Protein AF-A0A803N0L4-F1 (afdb_monomer)

Mean predicted aligned error: 6.11 Å

Structure (mmCIF, N/CA/C/O backbone):
data_AF-A0A803N0L4-F1
#
_entry.id   AF-A0A803N0L4-F1
#
loop_
_atom_site.group_PDB
_atom_site.id
_atom_site.type_symbol
_atom_site.label_atom_id
_atom_site.label_alt_id
_atom_site.label_comp_id
_atom_site.label_asym_id
_atom_site.label_entity_id
_atom_site.label_seq_id
_atom_site.pdbx_PDB_ins_code
_atom_site.Cartn_x
_atom_site.Cartn_y
_atom_site.Cartn_z
_atom_site.occupancy
_atom_site.B_iso_or_equiv
_atom_site.auth_seq_id
_atom_site.auth_comp_id
_atom_site.auth_asym_id
_atom_site.auth_atom_id
_atom_site.pdbx_PDB_model_num
ATOM 1 N N . MET A 1 1 ? 39.554 -1.585 -47.869 1.00 49.94 1 MET A N 1
ATOM 2 C CA . MET A 1 1 ? 38.206 -1.104 -47.497 1.00 49.94 1 MET A CA 1
ATOM 3 C C . MET A 1 1 ? 37.592 -2.130 -46.553 1.00 49.94 1 MET A C 1
ATOM 5 O O . MET A 1 1 ? 37.366 -3.244 -47.013 1.00 49.94 1 MET A O 1
ATOM 9 N N . PRO A 1 2 ? 37.401 -1.849 -45.253 1.00 51.97 2 PRO A N 1
ATOM 10 C CA . PRO A 1 2 ? 36.715 -2.785 -44.374 1.00 51.97 2 PRO A CA 1
ATOM 11 C C . PRO A 1 2 ? 35.218 -2.779 -44.701 1.00 51.97 2 PRO A C 1
ATOM 13 O O . PRO A 1 2 ? 34.576 -1.732 -44.725 1.00 51.97 2 PRO A O 1
ATOM 16 N N . SER A 1 3 ? 34.697 -3.967 -44.995 1.00 54.34 3 SER A N 1
ATOM 17 C CA . SER A 1 3 ? 33.282 -4.262 -45.214 1.00 54.34 3 SER A CA 1
ATOM 18 C C . SER A 1 3 ? 32.447 -3.787 -44.021 1.00 54.34 3 SER A C 1
ATOM 20 O O . SER A 1 3 ? 32.630 -4.286 -42.909 1.00 54.34 3 SER A O 1
ATOM 22 N N . MET A 1 4 ? 31.508 -2.863 -44.250 1.00 55.78 4 MET A N 1
ATOM 23 C CA . MET A 1 4 ? 30.460 -2.558 -43.278 1.00 55.78 4 MET A CA 1
ATOM 24 C C . MET A 1 4 ? 29.552 -3.781 -43.151 1.00 55.78 4 MET A C 1
ATOM 26 O O . MET A 1 4 ? 28.716 -4.041 -44.013 1.00 55.78 4 MET A O 1
ATOM 30 N N . ILE A 1 5 ? 29.733 -4.550 -42.081 1.00 59.53 5 ILE A N 1
ATOM 31 C CA . ILE A 1 5 ? 28.765 -5.570 -41.685 1.00 59.53 5 ILE A CA 1
ATOM 32 C C . ILE A 1 5 ? 27.503 -4.811 -41.276 1.00 59.53 5 ILE A C 1
ATOM 34 O O . ILE A 1 5 ? 27.490 -4.132 -40.249 1.00 59.53 5 ILE A O 1
ATOM 38 N N . ALA A 1 6 ? 26.461 -4.886 -42.104 1.00 60.81 6 ALA A N 1
ATOM 39 C CA . ALA A 1 6 ? 25.138 -4.409 -41.739 1.00 60.81 6 ALA A CA 1
ATOM 40 C C . ALA A 1 6 ? 24.709 -5.152 -40.466 1.00 60.81 6 ALA A C 1
ATOM 42 O O . ALA A 1 6 ? 24.515 -6.367 -40.486 1.00 60.81 6 ALA A O 1
ATOM 43 N N . GLN A 1 7 ? 24.626 -4.437 -39.343 1.00 65.19 7 GLN A N 1
ATOM 44 C CA . GLN A 1 7 ? 24.109 -5.003 -38.104 1.00 65.19 7 GLN A CA 1
ATOM 45 C C . GLN A 1 7 ? 22.632 -5.329 -38.321 1.00 65.19 7 GLN A C 1
ATOM 47 O O . GLN A 1 7 ? 21.811 -4.433 -38.521 1.00 65.19 7 GLN A O 1
ATOM 52 N N . THR A 1 8 ? 22.293 -6.615 -38.315 1.00 64.88 8 THR A N 1
ATOM 53 C CA . THR A 1 8 ? 20.903 -7.067 -38.336 1.00 64.88 8 THR A CA 1
ATOM 54 C C . THR A 1 8 ? 20.190 -6.455 -37.127 1.00 64.88 8 THR A C 1
ATOM 56 O O . THR A 1 8 ? 20.701 -6.603 -36.012 1.00 64.88 8 THR A O 1
ATOM 59 N N . PRO A 1 9 ? 19.049 -5.761 -37.296 1.00 71.38 9 PRO A N 1
ATOM 60 C CA . PRO A 1 9 ? 18.366 -5.128 -36.177 1.00 71.38 9 PRO A CA 1
ATOM 61 C C . PRO A 1 9 ? 18.028 -6.183 -35.123 1.00 71.38 9 PRO A C 1
ATOM 63 O O . PRO A 1 9 ? 17.322 -7.159 -35.392 1.00 71.38 9 PRO A O 1
ATOM 66 N N . GLN A 1 10 ? 18.583 -6.005 -33.925 1.00 80.06 10 GLN A N 1
ATOM 67 C CA . GLN A 1 10 ? 18.363 -6.913 -32.813 1.00 80.06 10 GLN A CA 1
ATOM 68 C C . GLN A 1 10 ? 16.886 -6.846 -32.418 1.00 80.06 10 GLN A C 1
ATOM 70 O O . GLN A 1 10 ? 16.362 -5.778 -32.102 1.00 80.06 10 GLN A O 1
ATOM 75 N N . LYS A 1 11 ? 16.198 -7.992 -32.465 1.00 84.38 11 LYS A N 1
ATOM 76 C CA . LYS A 1 11 ? 14.794 -8.090 -32.063 1.00 84.38 11 LYS A CA 1
ATOM 77 C C . LYS A 1 11 ? 14.684 -7.708 -30.584 1.00 84.38 11 LYS A C 1
ATOM 79 O O . LYS A 1 11 ? 15.281 -8.363 -29.733 1.00 84.38 11 LYS A O 1
ATOM 84 N N . ILE A 1 12 ? 13.955 -6.633 -30.306 1.00 90.88 12 ILE A N 1
ATOM 85 C CA . ILE A 1 12 ? 13.743 -6.115 -28.952 1.00 90.88 12 ILE A CA 1
ATOM 86 C C . ILE A 1 12 ? 12.834 -7.092 -28.197 1.00 90.88 12 ILE A C 1
ATOM 88 O O . ILE A 1 12 ? 11.798 -7.501 -28.725 1.00 90.88 12 ILE A O 1
ATOM 92 N N . ASP A 1 13 ? 13.220 -7.472 -26.977 1.00 91.56 13 ASP A N 1
ATOM 93 C CA . ASP A 1 13 ? 12.317 -8.181 -26.070 1.00 91.56 13 ASP A CA 1
ATOM 94 C C . ASP A 1 13 ? 11.246 -7.203 -25.578 1.00 91.56 13 ASP A C 1
ATOM 96 O O . ASP A 1 13 ? 11.554 -6.188 -24.956 1.00 91.56 13 ASP A O 1
ATOM 100 N N . ILE A 1 14 ? 9.994 -7.497 -25.916 1.00 94.00 14 ILE A N 1
ATOM 101 C CA . ILE A 1 14 ? 8.834 -6.655 -25.610 1.00 94.00 14 ILE A CA 1
ATOM 102 C C . ILE A 1 14 ? 8.103 -7.092 -24.339 1.00 94.00 14 ILE A C 1
ATOM 104 O O . ILE A 1 14 ? 7.097 -6.487 -23.979 1.00 94.00 14 ILE A O 1
ATOM 108 N N . ASN A 1 15 ? 8.562 -8.156 -23.677 1.00 94.81 15 ASN A N 1
ATOM 109 C CA . ASN A 1 15 ? 7.936 -8.608 -22.445 1.00 94.81 15 ASN A CA 1
ATOM 110 C C . ASN A 1 15 ? 8.257 -7.649 -21.292 1.00 94.81 15 A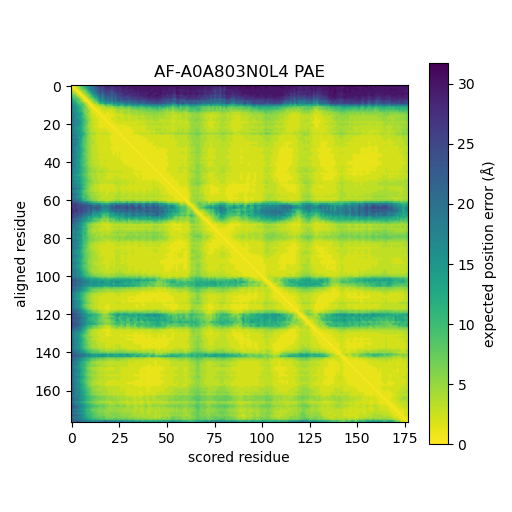SN A C 1
ATOM 112 O O . ASN A 1 15 ? 9.373 -7.121 -21.213 1.00 94.81 15 ASN A O 1
ATOM 116 N N . PRO A 1 16 ? 7.324 -7.464 -20.343 1.00 94.94 16 PRO A N 1
ATOM 117 C CA . PRO A 1 16 ? 7.629 -6.720 -19.137 1.00 94.94 16 PRO A CA 1
ATOM 118 C C . PRO A 1 16 ? 8.730 -7.438 -18.336 1.00 94.94 16 PRO A C 1
ATOM 120 O O . PRO A 1 16 ? 8.879 -8.666 -18.423 1.00 94.94 16 PRO A O 1
ATOM 123 N N . PRO A 1 17 ? 9.497 -6.705 -17.508 1.00 94.12 17 PRO A N 1
ATOM 124 C CA . PRO A 1 17 ? 10.499 -7.306 -16.644 1.00 94.12 17 PRO A CA 1
ATOM 125 C C . PRO A 1 17 ? 9.946 -8.483 -15.835 1.00 94.12 17 PRO A C 1
ATOM 127 O O . PRO A 1 17 ? 8.851 -8.447 -15.275 1.00 94.12 17 PRO A O 1
ATOM 130 N N . LYS A 1 18 ? 10.735 -9.554 -15.722 1.00 91.69 18 LYS A N 1
ATOM 131 C CA . LYS A 1 18 ? 10.313 -10.765 -15.010 1.00 91.69 18 LYS A CA 1
ATOM 132 C C . LYS A 1 18 ? 9.810 -10.434 -13.601 1.00 91.69 18 LYS A C 1
ATOM 134 O O . LYS A 1 18 ? 10.575 -9.948 -12.765 1.00 91.69 18 LYS A O 1
ATOM 139 N N . GLY A 1 19 ? 8.552 -10.789 -13.340 1.00 91.06 19 GLY A N 1
ATOM 140 C CA . GLY A 1 19 ? 7.872 -10.608 -12.058 1.00 91.06 19 GLY A CA 1
ATOM 141 C C . GLY A 1 19 ? 7.100 -9.301 -11.900 1.00 91.06 1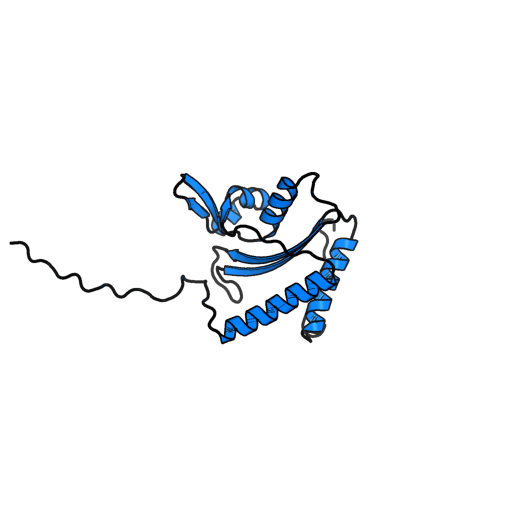9 GLY A C 1
ATOM 142 O O . GLY A 1 19 ? 6.568 -9.085 -10.809 1.00 91.06 19 GLY A O 1
ATOM 143 N N . THR A 1 20 ? 7.006 -8.484 -12.951 1.00 94.25 20 THR A N 1
ATOM 144 C CA . THR A 1 20 ? 6.079 -7.348 -13.047 1.00 94.25 20 THR A CA 1
ATOM 145 C C . THR A 1 20 ? 4.862 -7.709 -13.900 1.00 94.25 20 THR A C 1
ATOM 147 O O . THR A 1 20 ? 4.786 -8.811 -14.452 1.00 94.25 20 THR A O 1
ATOM 150 N N . ARG A 1 21 ? 3.862 -6.824 -13.941 1.00 94.50 21 ARG A N 1
ATOM 151 C CA . ARG A 1 21 ? 2.608 -7.042 -14.667 1.00 94.50 21 ARG A CA 1
ATOM 152 C C . ARG A 1 21 ? 2.236 -5.827 -15.496 1.00 94.50 21 ARG A C 1
ATOM 154 O O . ARG A 1 21 ? 2.252 -4.709 -14.983 1.00 94.50 21 ARG A O 1
ATOM 161 N N . ASP A 1 22 ? 1.803 -6.096 -16.717 1.00 96.75 22 ASP A N 1
ATOM 162 C CA . ASP A 1 22 ? 0.942 -5.184 -17.455 1.00 96.75 22 ASP A CA 1
ATOM 163 C C . ASP A 1 22 ? -0.503 -5.359 -16.985 1.00 96.75 22 ASP A C 1
ATOM 165 O O . ASP A 1 22 ? -0.891 -6.421 -16.495 1.00 96.75 22 ASP A O 1
ATOM 169 N N . PHE A 1 23 ? -1.296 -4.300 -17.117 1.00 97.00 23 PHE A N 1
ATOM 170 C CA . PHE A 1 23 ? -2.723 -4.325 -16.823 1.00 97.00 23 PHE A CA 1
ATOM 171 C C . PHE A 1 23 ? -3.473 -3.859 -18.077 1.00 97.00 23 PHE A C 1
ATOM 173 O O . PHE A 1 23 ? -3.573 -2.649 -18.305 1.00 97.00 23 PHE A O 1
ATOM 180 N N . PRO A 1 24 ? -3.975 -4.780 -18.918 1.00 97.62 24 PRO A N 1
ATOM 181 C CA . PRO A 1 24 ? -4.862 -4.422 -20.018 1.00 97.62 24 PRO A CA 1
ATOM 182 C C . PRO A 1 24 ? -6.192 -3.849 -19.488 1.00 97.62 24 PRO A C 1
ATOM 184 O O . PRO A 1 24 ? -6.466 -3.918 -18.284 1.00 97.62 24 PRO A O 1
ATOM 187 N N . PRO A 1 25 ? -7.037 -3.250 -20.348 1.00 98.44 25 PRO A N 1
ATOM 188 C CA . PRO A 1 25 ? -8.251 -2.554 -19.918 1.00 98.44 25 PRO A CA 1
ATOM 189 C C . PRO A 1 25 ? -9.170 -3.356 -18.981 1.00 98.44 25 PRO A C 1
ATOM 191 O O . PRO A 1 25 ? -9.738 -2.791 -18.050 1.00 98.44 25 PRO A O 1
ATOM 194 N N . GLU A 1 26 ? -9.329 -4.656 -19.201 1.00 96.44 26 GLU A N 1
ATOM 195 C CA . GLU A 1 26 ? -10.108 -5.572 -18.364 1.00 96.44 26 GLU A CA 1
ATOM 196 C C . GLU A 1 26 ? -9.555 -5.706 -16.944 1.00 96.44 26 GLU A C 1
ATOM 198 O O . GLU A 1 26 ? -10.301 -5.528 -15.976 1.00 96.44 26 GLU A O 1
ATOM 203 N N . ASP A 1 27 ? -8.246 -5.898 -16.812 1.00 97.69 27 ASP A N 1
ATOM 204 C CA . ASP A 1 27 ? -7.574 -6.000 -15.518 1.00 97.69 27 ASP A CA 1
ATOM 205 C C . ASP A 1 27 ? -7.541 -4.643 -14.812 1.00 97.69 27 ASP A C 1
ATOM 207 O O . ASP A 1 27 ? -7.701 -4.552 -13.592 1.00 97.69 27 ASP A O 1
ATOM 211 N N . MET A 1 28 ? -7.391 -3.564 -15.583 1.00 98.31 28 MET A N 1
ATOM 212 C CA . MET A 1 28 ? -7.468 -2.200 -15.073 1.00 98.31 28 MET A CA 1
ATOM 213 C C . MET A 1 28 ? -8.846 -1.864 -14.518 1.00 98.31 28 MET A C 1
ATOM 215 O O . MET A 1 28 ? -8.920 -1.231 -13.467 1.00 98.31 28 MET A O 1
ATOM 219 N N . ARG A 1 29 ? -9.934 -2.294 -15.169 1.00 98.56 29 ARG A N 1
ATOM 220 C CA . ARG A 1 29 ? -11.297 -2.096 -14.649 1.00 98.56 29 ARG A CA 1
ATOM 221 C C . ARG A 1 29 ? -11.474 -2.785 -13.300 1.00 98.56 29 ARG A C 1
ATOM 223 O O . ARG A 1 29 ? -11.956 -2.151 -12.363 1.00 98.56 29 ARG A O 1
ATOM 230 N N . LEU A 1 30 ? -11.027 -4.036 -13.182 1.00 97.81 30 LEU A N 1
ATOM 231 C CA . LEU A 1 30 ? -11.090 -4.778 -11.923 1.00 97.81 30 LEU A CA 1
ATOM 232 C C . LEU A 1 30 ? -10.239 -4.117 -10.828 1.00 97.81 30 LEU A C 1
ATOM 234 O O . LEU A 1 30 ? -10.702 -3.948 -9.701 1.00 97.81 30 LEU A O 1
ATOM 238 N N . ARG A 1 31 ? -9.013 -3.689 -11.157 1.00 98.12 31 ARG A N 1
ATOM 239 C CA . ARG A 1 31 ? -8.130 -2.987 -10.215 1.00 98.12 31 ARG A CA 1
ATOM 240 C C . ARG A 1 31 ? -8.741 -1.675 -9.735 1.00 98.12 31 ARG A C 1
ATOM 242 O O . ARG A 1 31 ? -8.727 -1.403 -8.539 1.00 98.12 31 ARG A O 1
ATOM 249 N N . SER A 1 32 ? -9.275 -0.873 -10.652 1.00 98.50 32 SER A N 1
ATOM 250 C CA . SER A 1 32 ? -9.914 0.401 -10.323 1.00 98.50 32 SER A CA 1
ATOM 251 C C . SER A 1 32 ? -11.145 0.199 -9.443 1.00 98.50 32 SER A C 1
ATOM 253 O O . SER A 1 32 ? -11.283 0.900 -8.446 1.00 98.50 32 SER A O 1
ATOM 255 N N . TRP A 1 33 ? -11.987 -0.794 -9.747 1.00 98.38 33 TRP A N 1
ATOM 256 C CA . TRP A 1 33 ? -13.118 -1.172 -8.895 1.00 98.38 33 TRP A CA 1
ATOM 257 C C . TRP A 1 33 ? -12.668 -1.576 -7.482 1.00 98.38 33 TRP A C 1
ATOM 259 O O . TRP A 1 33 ? -13.232 -1.110 -6.492 1.00 98.38 33 TRP A O 1
ATOM 269 N N . LEU A 1 34 ? -11.616 -2.391 -7.370 1.00 98.50 34 LEU A N 1
ATOM 270 C CA . LEU A 1 34 ? -11.082 -2.820 -6.078 1.00 98.50 34 LEU A CA 1
ATOM 271 C C . LEU A 1 34 ? -10.533 -1.631 -5.275 1.00 98.50 34 LEU A C 1
ATOM 273 O O . LEU A 1 34 ? -10.852 -1.473 -4.099 1.00 98.50 34 LEU A O 1
ATOM 277 N N . PHE A 1 35 ? -9.743 -0.765 -5.914 1.00 98.75 35 PHE A N 1
ATOM 278 C CA . PHE A 1 35 ? -9.166 0.412 -5.260 1.00 98.75 35 PHE A CA 1
ATOM 279 C C . PHE A 1 35 ? -10.230 1.426 -4.854 1.00 98.75 35 PHE A C 1
ATOM 281 O O . PHE A 1 35 ? -10.082 2.081 -3.828 1.00 98.75 35 PHE A O 1
ATOM 288 N N . GLN A 1 36 ? -11.310 1.541 -5.623 1.00 98.75 36 GLN A N 1
ATOM 289 C CA . GLN A 1 36 ? -12.439 2.378 -5.249 1.00 98.75 36 GLN A CA 1
ATOM 290 C C . GLN A 1 36 ? -13.104 1.872 -3.962 1.00 98.75 36 GLN A C 1
ATOM 292 O O . GLN A 1 36 ? -13.357 2.666 -3.062 1.00 98.75 36 GLN A O 1
ATOM 297 N N . ASN A 1 37 ? -13.286 0.556 -3.813 1.00 98.69 37 ASN A N 1
ATOM 298 C CA . ASN A 1 37 ? -13.806 -0.018 -2.569 1.00 98.69 37 ASN A CA 1
ATOM 299 C C . ASN A 1 37 ? -12.855 0.198 -1.379 1.00 98.69 37 ASN A C 1
ATOM 301 O O . ASN A 1 37 ? -13.327 0.483 -0.281 1.00 98.69 37 ASN A O 1
ATOM 305 N N . PHE A 1 38 ? -11.533 0.114 -1.584 1.00 98.81 38 PHE A N 1
ATOM 306 C CA . PHE A 1 38 ? -10.559 0.477 -0.545 1.00 98.81 38 PHE A CA 1
ATOM 307 C C . PHE A 1 38 ? -10.738 1.930 -0.089 1.00 98.81 38 PHE A C 1
ATOM 309 O O . PHE A 1 38 ? -10.869 2.173 1.108 1.00 98.81 38 PHE A O 1
ATOM 316 N N . ARG A 1 39 ? -10.815 2.885 -1.028 1.00 98.81 39 ARG A N 1
ATOM 317 C CA . ARG A 1 39 ? -11.024 4.310 -0.709 1.00 98.81 39 ARG A CA 1
ATOM 318 C C . ARG A 1 39 ? -12.332 4.554 0.024 1.00 98.81 39 ARG A C 1
ATOM 320 O O . ARG A 1 39 ? -12.342 5.231 1.044 1.00 98.81 39 ARG A O 1
ATOM 327 N N . GLU A 1 40 ? -13.429 3.993 -0.474 1.00 98.75 40 GLU A N 1
ATOM 328 C CA . GLU A 1 40 ? -14.756 4.173 0.120 1.00 98.75 40 GLU A CA 1
ATOM 329 C C . GLU A 1 40 ? -14.805 3.678 1.564 1.00 98.75 40 GLU A C 1
ATOM 331 O O . GLU A 1 40 ? -15.336 4.369 2.432 1.00 98.75 40 GLU A O 1
ATOM 336 N N . VAL A 1 41 ? -14.210 2.516 1.844 1.00 98.81 41 VAL A N 1
ATOM 337 C CA . VAL A 1 41 ? -14.117 1.998 3.212 1.00 98.81 41 VAL A CA 1
ATOM 338 C C . VAL A 1 41 ? -13.191 2.864 4.060 1.00 98.81 41 VAL A C 1
ATOM 340 O O . VAL A 1 41 ? -13.564 3.223 5.171 1.00 98.81 41 VAL A O 1
ATOM 343 N N . SER A 1 42 ? -12.022 3.263 3.558 1.00 98.81 42 SER A N 1
ATOM 344 C CA . SER A 1 42 ? -11.131 4.155 4.306 1.00 98.81 42 SER A CA 1
ATOM 345 C C . SER A 1 42 ? -11.817 5.475 4.682 1.00 98.81 42 SER A C 1
ATOM 347 O O . SER A 1 42 ? -11.756 5.887 5.841 1.00 98.81 42 SER A O 1
ATOM 349 N N . HIS A 1 43 ? -12.549 6.097 3.756 1.00 98.75 43 HIS A N 1
ATOM 350 C CA . HIS 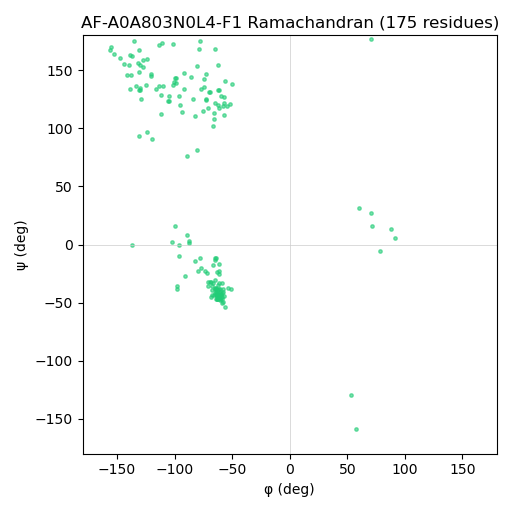A 1 43 ? -13.299 7.325 4.022 1.00 98.75 43 HIS A CA 1
ATOM 351 C C . HIS A 1 43 ? -14.475 7.120 4.979 1.00 98.75 43 HIS A C 1
ATOM 353 O O . HIS A 1 43 ? -14.717 7.983 5.820 1.00 98.75 43 HIS A O 1
ATOM 359 N N . LEU A 1 44 ? -15.171 5.979 4.916 1.00 98.62 44 LEU A N 1
ATOM 360 C CA . LEU A 1 44 ? -16.233 5.642 5.871 1.00 98.62 44 LEU A CA 1
ATOM 361 C C . LEU A 1 44 ? -15.715 5.609 7.318 1.00 98.62 44 LEU A C 1
ATOM 363 O O . LEU A 1 44 ? -16.431 5.986 8.240 1.00 98.62 44 LEU A O 1
ATOM 367 N N . PHE A 1 45 ? -14.460 5.202 7.506 1.00 98.44 45 PHE A N 1
ATOM 368 C CA . PHE A 1 45 ? -13.782 5.201 8.801 1.00 98.44 45 PHE A CA 1
ATOM 369 C C . PHE A 1 45 ? -13.061 6.525 9.102 1.00 98.44 45 PHE A C 1
ATOM 371 O O . PHE A 1 45 ? -12.349 6.626 10.095 1.00 98.44 45 PHE A O 1
ATOM 378 N N . GLY A 1 46 ? -13.234 7.568 8.287 1.00 98.12 46 GLY A N 1
ATOM 379 C CA . GLY A 1 46 ? -12.633 8.884 8.516 1.00 98.12 46 GLY A CA 1
ATOM 380 C C . GLY A 1 46 ? -11.119 8.925 8.305 1.00 98.12 46 GLY A C 1
ATOM 381 O O . GLY A 1 46 ? -10.443 9.726 8.946 1.00 98.12 46 GLY A O 1
ATOM 382 N N . PHE A 1 47 ? -10.577 8.048 7.456 1.00 98.56 47 PHE A N 1
ATOM 383 C CA . PHE A 1 47 ? -9.178 8.116 7.044 1.00 98.56 47 PHE A CA 1
ATOM 384 C C . PHE A 1 47 ? -8.998 9.066 5.854 1.00 98.56 47 PHE A C 1
ATOM 386 O O . PHE A 1 47 ? -9.824 9.115 4.935 1.00 98.56 47 PHE A O 1
ATOM 393 N N . GLU A 1 48 ? -7.868 9.769 5.846 1.00 98.19 48 GLU A N 1
ATOM 394 C CA . GLU A 1 48 ? -7.445 10.656 4.759 1.00 98.19 48 GLU A CA 1
ATOM 395 C C . GLU A 1 48 ? -6.396 9.976 3.866 1.00 98.19 48 GLU A C 1
ATOM 397 O O . GLU A 1 48 ? -5.511 9.269 4.358 1.00 98.19 48 GLU 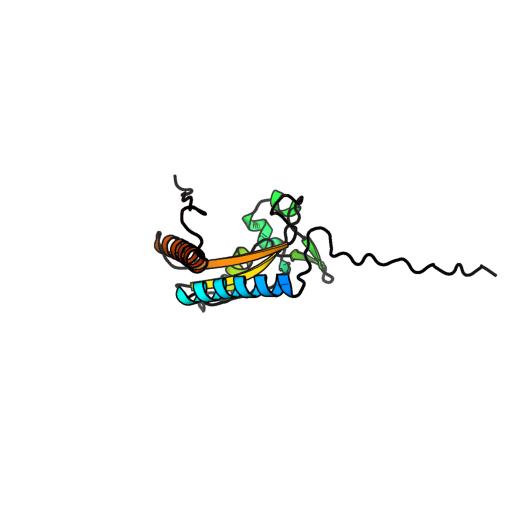A O 1
ATOM 402 N N . GLU A 1 49 ? -6.501 10.166 2.547 1.00 98.44 49 GLU A N 1
ATOM 403 C CA . GLU A 1 49 ? -5.588 9.543 1.579 1.00 98.44 49 GLU A CA 1
ATOM 404 C C . GLU A 1 49 ? -4.249 10.288 1.554 1.00 98.44 49 GLU A C 1
ATOM 406 O O . GLU A 1 49 ? -4.199 11.517 1.468 1.00 98.44 49 GLU A O 1
ATOM 411 N N . VAL A 1 50 ? -3.151 9.537 1.595 1.00 97.75 50 VAL A N 1
ATOM 412 C CA . VAL A 1 50 ? -1.783 10.041 1.448 1.00 97.75 50 VAL A CA 1
ATOM 413 C C . VAL A 1 50 ? -1.009 9.187 0.447 1.00 97.75 50 VAL A C 1
ATOM 415 O O . VAL A 1 50 ? -1.317 8.015 0.234 1.00 97.75 50 VAL A O 1
ATOM 418 N N . ASP A 1 51 ? 0.034 9.759 -0.150 1.00 97.75 51 ASP A N 1
ATOM 419 C CA . ASP A 1 51 ? 0.983 9.022 -0.985 1.00 97.75 51 ASP A CA 1
ATOM 420 C C . ASP A 1 51 ? 2.418 9.479 -0.706 1.00 97.75 51 ASP A C 1
ATOM 422 O O . ASP A 1 51 ? 2.680 10.526 -0.105 1.00 97.75 51 ASP A O 1
ATOM 426 N N . PHE A 1 52 ? 3.363 8.655 -1.138 1.00 96.81 52 PHE A N 1
ATOM 427 C CA . PHE A 1 52 ? 4.789 8.844 -0.942 1.00 96.81 52 PHE A CA 1
ATOM 428 C C . PHE A 1 52 ? 5.535 8.506 -2.237 1.00 96.81 52 PHE A C 1
ATOM 430 O O . PHE A 1 52 ? 5.014 7.775 -3.082 1.00 96.81 52 PHE A O 1
ATOM 437 N N . PRO A 1 53 ? 6.792 8.942 -2.397 1.00 97.88 53 PRO A N 1
ATOM 438 C CA . PRO A 1 53 ? 7.638 8.448 -3.475 1.00 97.88 53 PRO A CA 1
ATOM 439 C C . PRO A 1 53 ? 7.764 6.916 -3.447 1.00 97.88 53 PRO A C 1
ATOM 441 O O . PRO A 1 53 ? 7.879 6.304 -2.384 1.00 97.88 53 PRO A O 1
ATOM 444 N N . VAL A 1 54 ? 7.758 6.280 -4.623 1.00 98.06 54 VAL A N 1
ATOM 445 C CA . VAL A 1 54 ? 8.114 4.853 -4.750 1.00 98.06 54 VAL A CA 1
ATOM 446 C C . VAL A 1 54 ? 9.616 4.652 -4.531 1.00 98.06 54 VAL A C 1
ATOM 448 O O 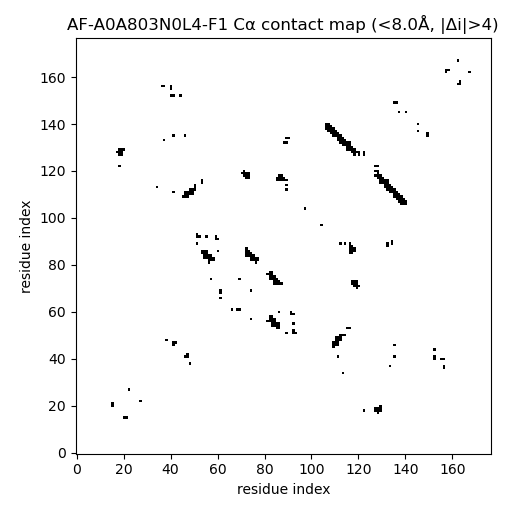. VAL A 1 54 ? 10.020 3.616 -4.013 1.00 98.06 54 VAL A O 1
ATOM 451 N N . LEU A 1 55 ? 10.432 5.640 -4.909 1.00 97.94 55 LEU A N 1
ATOM 452 C CA . LEU A 1 55 ? 11.877 5.644 -4.713 1.00 97.94 55 LEU A CA 1
ATOM 453 C C . LEU A 1 55 ? 12.229 6.407 -3.432 1.00 97.94 55 LEU A C 1
ATOM 455 O O . LEU A 1 55 ? 11.943 7.597 -3.321 1.00 97.94 55 LEU A O 1
ATOM 459 N N . GLU A 1 56 ? 12.870 5.730 -2.488 1.00 97.12 56 GLU A N 1
ATOM 460 C CA . GLU A 1 56 ? 13.239 6.268 -1.176 1.00 97.12 56 GLU A CA 1
ATOM 461 C C . GLU A 1 56 ? 14.714 5.966 -0.874 1.00 97.12 56 GLU A C 1
ATOM 463 O O . GLU A 1 56 ? 15.361 5.168 -1.556 1.00 97.12 56 GLU A O 1
ATOM 468 N N . SER A 1 57 ? 15.274 6.603 0.157 1.00 95.44 57 SER A N 1
ATOM 469 C CA . SER A 1 57 ? 16.629 6.271 0.616 1.00 95.44 57 SER A CA 1
ATOM 470 C C . SER A 1 57 ? 16.689 4.822 1.112 1.00 95.44 57 SER A C 1
ATOM 472 O O . SER A 1 57 ? 15.860 4.418 1.926 1.00 95.44 57 SER A O 1
ATOM 474 N N . GLU A 1 58 ? 17.704 4.058 0.687 1.00 93.75 58 GLU A N 1
ATOM 475 C CA . GLU A 1 58 ? 17.921 2.667 1.134 1.00 93.75 58 GLU A CA 1
ATOM 476 C C . GLU A 1 58 ? 17.963 2.570 2.676 1.00 93.75 58 GLU A C 1
ATOM 478 O O . GLU A 1 58 ? 17.400 1.653 3.279 1.00 93.75 58 GLU A O 1
ATOM 483 N N . ALA A 1 59 ? 18.556 3.574 3.330 1.00 92.62 59 ALA A N 1
ATOM 484 C CA . ALA A 1 59 ? 18.695 3.639 4.783 1.00 92.62 59 ALA A CA 1
ATOM 485 C C . ALA A 1 59 ? 17.350 3.675 5.536 1.00 92.62 59 ALA A C 1
ATOM 487 O O . ALA A 1 59 ? 17.298 3.291 6.707 1.00 92.62 59 ALA A O 1
ATOM 488 N N . LEU A 1 60 ? 16.262 4.102 4.880 1.00 92.56 60 LEU A N 1
ATOM 489 C CA . LEU A 1 60 ? 14.925 4.134 5.476 1.00 92.56 60 LEU A CA 1
ATOM 490 C C . LEU A 1 60 ? 14.406 2.724 5.803 1.00 92.56 60 LEU A C 1
ATOM 492 O O . LEU A 1 60 ? 13.661 2.557 6.768 1.00 92.56 60 LEU A O 1
ATOM 496 N N . PHE A 1 61 ? 14.824 1.717 5.030 1.00 88.81 61 PHE A N 1
ATOM 497 C CA . PHE A 1 61 ? 14.327 0.346 5.148 1.00 88.81 61 PHE A CA 1
ATOM 498 C C . PHE A 1 61 ? 15.254 -0.546 5.972 1.00 88.81 61 PHE A C 1
ATOM 500 O O . PHE A 1 61 ? 14.772 -1.308 6.801 1.00 88.81 61 PHE A O 1
ATOM 507 N N . ILE A 1 62 ? 16.577 -0.403 5.839 1.00 84.00 62 ILE A N 1
ATOM 508 C CA . ILE A 1 62 ? 17.547 -1.272 6.538 1.00 84.00 62 ILE A CA 1
ATOM 509 C C . ILE A 1 62 ? 17.434 -1.153 8.066 1.00 84.00 62 ILE A C 1
ATOM 511 O O . ILE A 1 62 ? 17.560 -2.142 8.787 1.00 84.00 62 ILE A O 1
ATOM 515 N N . ARG A 1 63 ? 17.128 0.042 8.588 1.00 70.81 63 ARG A N 1
ATOM 516 C CA . ARG A 1 63 ? 17.098 0.294 10.038 1.00 70.81 63 ARG A CA 1
ATOM 517 C C . ARG A 1 63 ? 16.066 -0.554 10.798 1.00 70.81 63 ARG A C 1
ATOM 519 O O . ARG A 1 63 ? 16.243 -0.774 11.992 1.00 70.81 63 ARG A O 1
ATOM 526 N N . LYS A 1 64 ? 14.991 -1.005 10.142 1.00 59.59 64 LYS A N 1
ATOM 527 C CA . LYS A 1 64 ? 13.892 -1.758 10.777 1.00 59.59 64 LYS A CA 1
ATOM 528 C C . LYS A 1 64 ? 14.013 -3.281 10.654 1.00 59.59 64 LYS A C 1
ATOM 530 O O . LYS A 1 64 ? 13.233 -3.990 11.281 1.00 59.59 64 LYS A O 1
ATOM 535 N N . ALA A 1 65 ? 14.938 -3.773 9.839 1.00 58.94 65 ALA A N 1
ATOM 536 C CA . ALA A 1 65 ? 14.716 -5.023 9.123 1.00 58.94 65 ALA A CA 1
ATOM 537 C C . ALA A 1 65 ? 15.923 -5.984 9.089 1.00 58.94 65 ALA A C 1
ATOM 539 O O . ALA A 1 65 ? 15.813 -7.086 8.560 1.00 58.94 65 ALA A O 1
ATOM 540 N N . GLY A 1 66 ? 17.049 -5.601 9.700 1.00 62.06 66 GLY A N 1
ATOM 541 C CA . GLY A 1 66 ? 18.268 -6.415 9.711 1.00 62.06 66 GLY A CA 1
ATOM 542 C C . GLY A 1 66 ? 18.965 -6.480 8.346 1.00 62.06 66 GLY A C 1
ATOM 543 O O . GLY A 1 66 ? 18.495 -5.912 7.359 1.00 62.06 66 GLY A O 1
ATOM 544 N N . GLU A 1 67 ? 20.119 -7.152 8.288 1.00 60.97 67 GLU A N 1
ATOM 545 C CA . GLU A 1 67 ? 20.910 -7.258 7.050 1.00 60.97 67 GLU A CA 1
ATOM 546 C C . GLU A 1 67 ? 20.235 -8.136 5.981 1.00 60.97 67 GLU A C 1
ATOM 548 O O . GLU A 1 67 ? 20.321 -7.812 4.798 1.00 60.97 67 GLU A O 1
ATOM 553 N N . GLU A 1 68 ? 19.483 -9.170 6.379 1.00 64.88 68 GLU A N 1
ATOM 554 C CA . GLU A 1 68 ? 18.829 -10.135 5.472 1.00 64.88 68 GLU A CA 1
ATOM 555 C C . GLU A 1 68 ? 17.770 -9.512 4.547 1.00 64.88 68 GLU A C 1
ATOM 557 O O . GLU A 1 68 ? 17.488 -10.037 3.469 1.00 64.88 68 GLU A O 1
ATOM 562 N N . ILE A 1 69 ? 17.185 -8.372 4.928 1.00 70.06 69 ILE A N 1
ATOM 563 C CA . ILE A 1 69 ? 16.210 -7.687 4.073 1.00 70.06 69 ILE A CA 1
ATOM 564 C C . ILE A 1 69 ? 16.867 -7.039 2.859 1.00 70.06 69 ILE A C 1
ATOM 566 O O . ILE A 1 69 ? 16.197 -6.895 1.839 1.00 70.06 69 ILE A O 1
ATOM 570 N N . ARG A 1 70 ? 18.165 -6.707 2.908 1.00 70.31 70 ARG A N 1
ATOM 571 C CA . ARG A 1 70 ? 18.857 -6.070 1.773 1.00 70.31 70 ARG A CA 1
ATOM 572 C C . ARG A 1 70 ? 18.778 -6.915 0.508 1.00 70.31 70 ARG A C 1
ATOM 574 O O . ARG A 1 70 ? 18.540 -6.362 -0.562 1.00 70.31 70 ARG A O 1
ATOM 581 N N . ASP A 1 71 ? 18.876 -8.233 0.648 1.00 78.62 71 ASP A N 1
ATOM 582 C CA . ASP A 1 71 ? 18.793 -9.177 -0.471 1.00 78.62 71 ASP A CA 1
ATOM 583 C C . ASP A 1 71 ? 17.402 -9.211 -1.117 1.00 78.62 71 ASP A C 1
ATOM 585 O O . ASP A 1 71 ? 17.243 -9.664 -2.250 1.00 78.62 71 ASP A O 1
ATOM 589 N N . GLN A 1 72 ? 16.392 -8.704 -0.408 1.00 83.75 72 GLN A N 1
ATOM 590 C CA . GLN A 1 72 ? 15.004 -8.633 -0.849 1.00 83.75 72 GLN A CA 1
ATOM 591 C C . GLN A 1 72 ? 14.597 -7.229 -1.316 1.00 83.75 72 GLN A C 1
ATOM 593 O O . GLN A 1 72 ? 13.444 -7.026 -1.703 1.00 83.75 72 GLN A O 1
ATOM 598 N N . LEU A 1 73 ? 15.508 -6.252 -1.322 1.00 89.38 73 LEU A N 1
ATOM 599 C CA . LEU A 1 73 ? 15.237 -4.892 -1.785 1.00 89.38 73 LEU A CA 1
ATOM 600 C C . LEU A 1 73 ? 15.716 -4.678 -3.222 1.00 89.38 73 LEU A C 1
ATOM 602 O O . LEU A 1 73 ? 16.783 -5.127 -3.633 1.00 89.38 73 LEU A O 1
ATOM 606 N N . TYR A 1 74 ? 14.950 -3.901 -3.985 1.00 94.19 74 TYR A N 1
ATOM 607 C CA . TYR A 1 74 ? 15.430 -3.325 -5.241 1.00 94.19 74 TYR A CA 1
ATOM 608 C C . TYR A 1 74 ? 16.281 -2.085 -4.945 1.00 94.19 74 TYR A C 1
ATOM 610 O O . TYR A 1 74 ? 15.781 -0.962 -5.021 1.00 94.19 74 TYR A O 1
ATOM 618 N N . CYS A 1 75 ? 17.552 -2.296 -4.596 1.00 93.44 75 CYS A N 1
ATOM 619 C CA . CYS A 1 75 ? 18.511 -1.229 -4.302 1.00 93.44 75 CYS A CA 1
ATOM 620 C C . CYS A 1 75 ? 19.430 -0.926 -5.486 1.00 93.44 75 CYS A C 1
ATOM 622 O O . CYS A 1 75 ? 19.890 -1.831 -6.182 1.00 93.44 75 CYS A O 1
ATOM 624 N N . PHE A 1 76 ? 19.763 0.346 -5.670 1.00 95.06 76 PHE A N 1
ATOM 625 C CA . PHE A 1 76 ? 20.745 0.786 -6.655 1.00 95.06 76 PHE A CA 1
ATOM 626 C C . PHE A 1 76 ? 21.350 2.133 -6.256 1.00 95.06 76 PHE A C 1
ATOM 628 O O . PHE A 1 76 ? 20.917 2.785 -5.303 1.00 95.06 76 PHE A O 1
ATOM 635 N N . GLU A 1 77 ? 22.394 2.523 -6.977 1.00 97.31 77 GLU A N 1
ATOM 636 C CA . GLU A 1 77 ? 22.988 3.849 -6.876 1.00 97.31 77 GLU A CA 1
ATOM 637 C C . GLU A 1 77 ? 22.404 4.742 -7.973 1.00 97.31 77 GLU A C 1
ATOM 639 O O . GLU A 1 77 ? 22.354 4.349 -9.142 1.00 97.31 77 GLU A O 1
ATOM 644 N N . ASP A 1 78 ? 21.888 5.911 -7.595 1.00 96.31 78 ASP A N 1
ATOM 645 C CA . ASP A 1 78 ? 21.394 6.885 -8.567 1.00 96.31 78 ASP A CA 1
ATOM 646 C C . ASP A 1 78 ? 22.546 7.663 -9.230 1.00 96.31 78 ASP A C 1
ATOM 648 O O . ASP A 1 78 ? 23.711 7.538 -8.862 1.00 96.31 78 ASP A O 1
ATOM 652 N N . ARG A 1 79 ? 22.237 8.519 -10.212 1.00 96.56 79 ARG A N 1
ATOM 653 C CA . ARG A 1 79 ? 23.260 9.320 -10.918 1.00 96.56 79 ARG A CA 1
ATOM 654 C C . ARG A 1 79 ? 24.000 10.333 -10.030 1.00 96.56 79 ARG A C 1
ATOM 656 O O . ARG A 1 79 ? 24.959 10.940 -10.492 1.00 96.56 79 ARG A O 1
ATOM 663 N N . GLY A 1 80 ? 23.524 10.567 -8.809 1.00 96.56 80 GLY A N 1
ATOM 664 C CA . GLY A 1 80 ? 24.152 11.428 -7.810 1.00 96.56 80 GLY A CA 1
ATOM 665 C C . GLY A 1 80 ? 24.948 10.647 -6.766 1.00 96.56 80 GLY A C 1
ATOM 666 O O . GLY A 1 80 ? 25.243 11.205 -5.712 1.00 96.56 80 GLY A O 1
ATOM 667 N N . ASN A 1 81 ? 25.256 9.375 -7.029 1.00 96.44 81 ASN A N 1
ATOM 668 C CA . ASN A 1 81 ? 25.968 8.468 -6.134 1.00 96.44 81 ASN A CA 1
ATOM 669 C C . ASN A 1 81 ? 25.257 8.241 -4.786 1.00 96.44 81 ASN A C 1
ATOM 671 O O . ASN A 1 81 ? 25.891 8.048 -3.746 1.00 96.44 81 ASN A O 1
ATOM 675 N N . ARG A 1 82 ? 23.917 8.296 -4.769 1.00 96.69 82 ARG A N 1
ATOM 676 C CA . ARG A 1 82 ? 23.111 8.043 -3.565 1.00 96.69 82 ARG A CA 1
ATOM 677 C C . ARG A 1 82 ? 22.522 6.645 -3.604 1.00 96.69 82 ARG A C 1
ATOM 679 O O . ARG A 1 82 ? 21.962 6.216 -4.612 1.00 96.69 82 ARG A O 1
ATOM 686 N N . ARG A 1 83 ? 22.575 5.965 -2.459 1.00 95.50 83 ARG A N 1
ATOM 687 C CA . ARG A 1 83 ? 21.930 4.667 -2.250 1.00 95.50 83 ARG A CA 1
ATOM 688 C C . ARG A 1 83 ? 20.422 4.829 -2.076 1.00 95.50 83 ARG A C 1
ATOM 690 O O . ARG A 1 83 ? 19.949 5.407 -1.092 1.00 95.50 83 ARG A O 1
ATOM 697 N N . VAL A 1 84 ? 19.669 4.293 -3.028 1.00 96.75 84 VAL A N 1
ATOM 698 C CA . VAL A 1 84 ? 18.206 4.359 -3.073 1.00 96.75 84 VAL A CA 1
ATOM 699 C C . VAL A 1 84 ? 17.608 2.968 -3.237 1.00 96.75 84 VAL A C 1
ATOM 701 O O . VAL A 1 84 ? 18.278 2.039 -3.691 1.00 96.75 84 VAL A O 1
ATOM 704 N N . ALA A 1 85 ? 16.342 2.829 -2.859 1.00 95.75 85 ALA A N 1
ATOM 705 C CA . ALA A 1 85 ? 15.579 1.604 -3.018 1.00 95.75 85 ALA A CA 1
ATOM 706 C C . ALA A 1 85 ? 14.155 1.898 -3.498 1.00 95.75 85 ALA A C 1
ATOM 708 O O . ALA A 1 85 ? 13.547 2.896 -3.099 1.00 95.75 85 ALA A O 1
ATOM 709 N N . LEU A 1 86 ? 13.601 1.007 -4.325 1.00 97.06 86 LEU A N 1
ATOM 710 C CA . LEU A 1 86 ? 12.151 0.960 -4.517 1.00 97.06 86 LEU A CA 1
ATOM 711 C C . LEU A 1 86 ? 11.512 0.444 -3.223 1.00 97.06 86 LEU A C 1
ATOM 713 O O . LEU A 1 86 ? 11.956 -0.568 -2.678 1.00 97.06 86 LEU A O 1
ATOM 717 N N . ARG A 1 87 ? 10.482 1.133 -2.728 1.00 95.19 87 ARG A N 1
ATOM 718 C CA . ARG A 1 87 ? 9.867 0.826 -1.432 1.00 95.19 87 ARG A CA 1
ATOM 719 C C . ARG A 1 87 ? 9.306 -0.610 -1.382 1.00 95.19 87 ARG A C 1
ATOM 721 O O . ARG A 1 87 ? 8.494 -0.965 -2.242 1.00 95.19 87 ARG A O 1
ATOM 728 N N . PRO A 1 88 ? 9.662 -1.426 -0.375 1.00 94.12 88 PRO A N 1
ATOM 729 C CA . PRO A 1 88 ? 9.069 -2.750 -0.159 1.00 94.12 88 PRO A CA 1
ATOM 730 C C . PRO A 1 88 ? 7.703 -2.711 0.532 1.00 94.12 88 PRO A C 1
ATOM 732 O O . PRO A 1 88 ? 6.908 -3.637 0.384 1.00 94.12 88 PRO A O 1
ATOM 735 N N . GLU A 1 89 ? 7.426 -1.631 1.259 1.00 94.25 89 GLU A N 1
ATOM 736 C CA . GLU A 1 89 ? 6.215 -1.383 2.043 1.00 94.25 89 GLU A CA 1
ATOM 737 C C . GLU A 1 89 ? 6.013 0.133 2.219 1.00 94.25 89 GLU A C 1
ATOM 739 O O . GLU A 1 89 ? 6.915 0.927 1.939 1.00 94.25 89 GLU A O 1
ATOM 744 N N . LEU A 1 90 ? 4.827 0.541 2.678 1.00 96.88 90 LEU A N 1
ATOM 745 C CA . LEU A 1 90 ? 4.443 1.953 2.823 1.00 96.88 90 LEU A CA 1
ATOM 746 C C . LEU A 1 90 ? 4.774 2.542 4.208 1.00 96.88 90 LEU A C 1
ATOM 748 O O . LEU A 1 90 ? 5.028 3.742 4.328 1.00 96.88 90 LEU A O 1
ATOM 752 N N . THR A 1 91 ? 4.823 1.716 5.257 1.00 95.19 91 THR A N 1
ATOM 753 C CA . THR A 1 91 ? 4.924 2.171 6.655 1.00 95.19 91 THR A CA 1
ATOM 754 C C . THR A 1 91 ? 6.198 2.978 6.977 1.00 95.19 91 THR A C 1
ATOM 756 O O . THR A 1 91 ? 6.114 3.951 7.734 1.00 95.19 91 THR A O 1
ATOM 759 N N . PRO A 1 92 ? 7.397 2.668 6.440 1.00 95.38 92 PRO A N 1
ATOM 760 C CA . PRO A 1 92 ? 8.579 3.510 6.644 1.00 95.38 92 PRO A CA 1
ATOM 761 C C . PRO A 1 92 ? 8.439 4.911 6.025 1.00 95.38 92 PRO A C 1
ATOM 763 O O . PRO A 1 92 ? 8.834 5.892 6.659 1.00 95.38 92 PRO A O 1
ATOM 766 N N . SER A 1 93 ? 7.824 5.026 4.843 1.00 96.88 93 SER A N 1
ATOM 767 C CA . SER A 1 93 ? 7.537 6.318 4.201 1.00 96.88 93 SER A CA 1
ATOM 768 C C . SER A 1 93 ? 6.493 7.127 4.972 1.00 96.88 93 SER A C 1
ATOM 770 O O . SER A 1 93 ? 6.677 8.331 5.159 1.00 96.88 93 SER A O 1
ATOM 772 N N . LEU A 1 94 ? 5.457 6.466 5.503 1.00 96.62 94 LEU A N 1
ATOM 773 C CA . LEU A 1 94 ? 4.499 7.079 6.424 1.00 96.62 94 LEU A CA 1
ATOM 774 C C . LEU A 1 94 ? 5.211 7.681 7.639 1.00 96.62 94 LEU A C 1
ATOM 776 O O . LEU A 1 94 ? 5.064 8.869 7.921 1.00 96.62 94 LEU A O 1
ATOM 780 N N . ALA A 1 95 ? 6.027 6.882 8.332 1.00 94.94 95 ALA A N 1
ATOM 781 C CA . ALA A 1 95 ? 6.759 7.340 9.508 1.00 94.94 95 ALA A CA 1
ATOM 782 C C . ALA A 1 95 ? 7.675 8.531 9.180 1.00 94.94 95 ALA A C 1
ATOM 784 O O . ALA A 1 95 ? 7.716 9.502 9.937 1.00 94.94 95 ALA A O 1
ATOM 785 N N . ARG A 1 96 ? 8.364 8.499 8.029 1.00 96.25 96 ARG A N 1
ATOM 786 C CA . ARG A 1 96 ? 9.184 9.618 7.542 1.00 96.25 96 ARG A CA 1
ATOM 787 C C . ARG A 1 96 ? 8.351 10.889 7.370 1.00 96.25 96 ARG A C 1
ATOM 789 O O . ARG A 1 96 ? 8.781 11.946 7.827 1.00 96.25 96 ARG A O 1
ATOM 796 N N . LEU A 1 97 ? 7.181 10.801 6.734 1.00 96.44 97 LEU A N 1
ATOM 797 C CA . LEU A 1 97 ? 6.312 11.960 6.510 1.00 96.44 97 LEU A CA 1
ATOM 798 C C . LEU A 1 97 ? 5.762 12.529 7.825 1.00 96.44 97 LEU A C 1
ATOM 800 O O . LEU A 1 97 ? 5.771 13.744 8.019 1.00 96.44 97 LEU A O 1
ATOM 804 N N . VAL A 1 98 ? 5.324 11.667 8.745 1.00 95.38 98 VAL A N 1
ATOM 805 C CA . VAL A 1 98 ? 4.828 12.082 10.067 1.00 95.38 98 VAL A CA 1
ATOM 806 C C . VAL A 1 98 ? 5.926 12.798 10.857 1.00 95.38 98 VAL A C 1
ATOM 808 O O . VAL A 1 98 ? 5.694 13.883 11.387 1.00 95.38 98 VAL A O 1
ATOM 811 N N . LEU A 1 99 ? 7.149 12.253 10.869 1.00 94.06 99 LEU A N 1
ATOM 812 C CA . LEU A 1 99 ? 8.302 12.895 11.510 1.00 94.06 99 LEU A CA 1
ATOM 813 C C . LEU A 1 99 ? 8.654 14.243 10.865 1.00 94.06 99 LEU A C 1
ATOM 815 O O . LEU A 1 99 ? 8.977 15.185 11.584 1.00 94.06 99 LEU A O 1
ATOM 819 N N . GLN A 1 100 ? 8.559 14.359 9.535 1.00 94.50 100 GLN A N 1
ATOM 820 C CA . GLN A 1 100 ? 8.780 15.623 8.820 1.00 94.50 100 GLN A CA 1
ATOM 821 C C . GLN A 1 100 ? 7.730 16.683 9.164 1.00 94.50 100 GLN A C 1
ATOM 823 O O . GLN A 1 100 ? 8.077 17.854 9.303 1.00 94.50 100 GLN A O 1
ATOM 828 N N .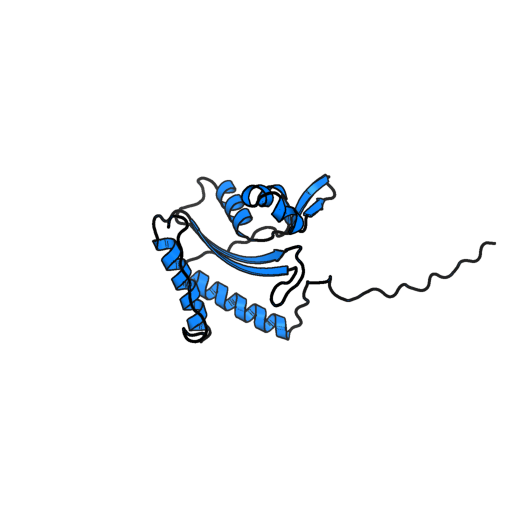 LYS A 1 101 ? 6.459 16.296 9.329 1.00 92.25 101 LYS A N 1
ATOM 829 C CA . LYS A 1 101 ? 5.415 17.220 9.795 1.00 92.25 101 LYS A CA 1
ATOM 830 C C . LYS A 1 101 ? 5.615 17.633 11.255 1.00 92.25 101 LYS A C 1
ATOM 832 O O . LYS A 1 101 ? 5.266 18.759 11.622 1.00 92.25 101 LYS A O 1
ATOM 837 N N . GLY A 1 102 ? 6.171 16.758 12.093 1.00 89.56 102 GLY A N 1
ATOM 838 C CA . GLY A 1 102 ? 6.443 17.049 13.500 1.00 89.56 102 GLY A CA 1
ATOM 839 C C . GLY A 1 102 ? 5.194 17.551 14.233 1.00 89.56 102 GLY A C 1
ATOM 840 O O . GLY A 1 102 ? 4.124 16.960 14.126 1.00 89.56 102 GLY A O 1
ATOM 841 N N . LYS A 1 103 ? 5.308 18.684 14.939 1.00 83.38 103 LYS A N 1
ATOM 842 C CA . LYS A 1 103 ? 4.205 19.277 15.724 1.00 83.38 103 LYS A CA 1
ATOM 843 C C . LYS A 1 103 ? 3.008 19.761 14.894 1.00 83.38 103 LYS A C 1
ATOM 845 O O . LYS A 1 103 ? 1.972 20.053 15.474 1.00 83.38 103 LYS A O 1
ATOM 850 N N . SER A 1 104 ? 3.142 19.875 13.570 1.00 85.75 104 SER A N 1
ATOM 851 C CA . SER A 1 104 ? 2.022 20.263 12.697 1.00 85.75 104 SER A CA 1
ATOM 852 C C . SER A 1 104 ? 1.040 19.120 12.427 1.00 85.75 104 SER A C 1
ATOM 854 O O . SER A 1 104 ? -0.034 19.355 11.881 1.00 85.75 104 SER A O 1
ATOM 856 N N . ALA A 1 105 ? 1.394 17.884 12.787 1.00 83.25 105 ALA A N 1
ATOM 857 C CA . ALA A 1 105 ? 0.496 16.750 12.668 1.00 83.25 105 ALA A CA 1
ATOM 858 C C . ALA A 1 105 ? -0.451 16.701 13.878 1.00 83.25 105 ALA A C 1
ATOM 860 O O . ALA A 1 105 ? -0.027 16.424 15.001 1.00 83.25 105 ALA A O 1
ATOM 861 N N . SER A 1 106 ? -1.733 16.978 13.649 1.00 86.62 106 SER A N 1
ATOM 862 C CA . SER A 1 106 ? -2.773 16.837 14.669 1.00 86.62 106 SER A CA 1
ATOM 863 C C . SER A 1 106 ? -3.063 15.358 14.922 1.00 86.62 106 SER A C 1
ATOM 865 O O . SER A 1 106 ? -3.357 14.616 13.989 1.00 86.62 106 SER A O 1
ATOM 867 N N . LEU A 1 107 ? -2.967 14.931 16.182 1.00 91.50 107 LEU A N 1
ATOM 868 C CA . LEU A 1 107 ? -3.337 13.581 16.607 1.00 91.50 107 LEU A CA 1
ATOM 869 C C . LEU A 1 107 ? -4.815 13.544 17.053 1.00 91.50 107 LEU A C 1
ATOM 871 O O . LEU A 1 107 ? -5.282 14.529 17.630 1.00 91.50 107 LEU A O 1
ATOM 875 N N . PRO A 1 108 ? -5.530 12.421 16.855 1.00 94.25 108 PRO A N 1
ATOM 876 C CA . PRO A 1 108 ? -5.059 11.200 16.200 1.00 94.25 108 PRO A CA 1
ATOM 877 C C . PRO A 1 108 ? -4.956 11.354 14.676 1.00 94.25 108 PRO A C 1
ATOM 879 O O . PRO A 1 108 ? -5.802 11.985 14.049 1.00 94.25 108 PRO A O 1
ATOM 882 N N . LEU A 1 109 ? -3.928 10.748 14.078 1.00 95.62 109 LEU A N 1
ATOM 883 C CA . LEU A 1 109 ? -3.802 10.650 12.622 1.00 95.62 109 LEU A CA 1
ATOM 884 C C . LEU A 1 109 ? -4.439 9.354 12.155 1.00 95.62 109 LEU A C 1
ATOM 886 O O . LEU A 1 109 ? -4.149 8.297 12.714 1.00 95.62 109 LEU A O 1
ATOM 890 N N . LYS A 1 110 ? -5.247 9.442 11.103 1.00 97.62 110 LYS A N 1
ATOM 891 C CA . LYS A 1 110 ? -5.875 8.300 10.443 1.00 97.62 110 LYS A CA 1
ATOM 892 C C . LYS A 1 110 ? -5.628 8.435 8.957 1.00 97.62 110 LYS A C 1
ATOM 894 O O . LYS A 1 110 ? -6.349 9.150 8.267 1.00 97.62 110 LYS A O 1
ATOM 899 N N . TRP A 1 111 ? -4.566 7.809 8.474 1.00 98.19 111 TRP A N 1
ATOM 900 C CA . TRP A 1 111 ? -4.151 7.942 7.082 1.00 98.19 111 TRP A CA 1
ATOM 901 C C . TRP A 1 111 ? -4.145 6.601 6.381 1.00 98.19 111 TRP A C 1
ATOM 903 O O . TRP A 1 111 ? -3.829 5.572 6.981 1.00 98.19 111 TRP A O 1
ATOM 913 N N . PHE A 1 112 ? -4.499 6.619 5.103 1.00 98.75 112 PHE A N 1
ATOM 914 C CA . PHE A 1 112 ? -4.442 5.439 4.262 1.00 98.75 112 PHE A CA 1
ATOM 915 C C . PHE A 1 112 ? -3.711 5.728 2.955 1.00 98.75 112 PHE A C 1
ATOM 917 O O . PHE A 1 112 ? -3.664 6.864 2.490 1.00 98.75 112 PHE A O 1
ATOM 924 N N . ALA A 1 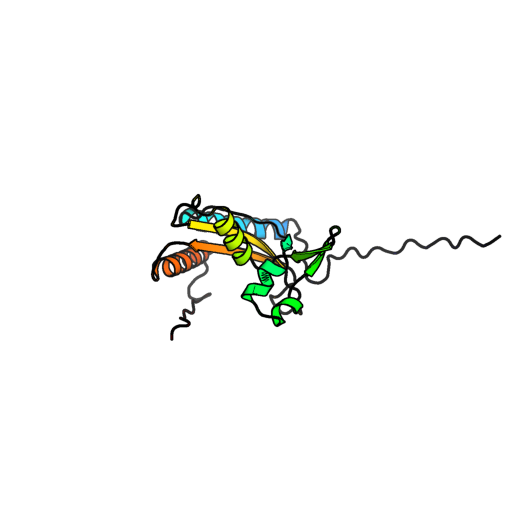113 ? -3.144 4.688 2.357 1.00 98.69 113 ALA A N 1
ATOM 925 C CA . ALA A 1 113 ? -2.462 4.767 1.074 1.00 98.69 113 ALA A CA 1
ATOM 926 C C . ALA A 1 113 ? -2.762 3.521 0.237 1.00 98.69 113 ALA A C 1
ATOM 928 O O . ALA A 1 113 ? -2.888 2.417 0.771 1.00 98.69 113 ALA A O 1
ATOM 929 N N . ILE A 1 114 ? -2.840 3.693 -1.085 1.00 98.62 114 ILE A N 1
ATOM 930 C CA . ILE A 1 114 ? -2.919 2.591 -2.051 1.00 98.62 114 ILE A CA 1
ATOM 931 C C . ILE A 1 114 ? -1.716 2.696 -2.983 1.00 98.62 114 ILE A C 1
ATOM 933 O O . ILE A 1 114 ? -1.750 3.385 -4.001 1.00 98.62 114 ILE A O 1
ATOM 937 N N . GLY A 1 115 ? -0.624 2.029 -2.616 1.00 97.56 115 GLY A N 1
ATOM 938 C CA . GLY A 1 115 ? 0.675 2.226 -3.253 1.00 97.56 115 GLY A CA 1
ATOM 939 C C . GLY A 1 115 ? 1.243 0.958 -3.874 1.00 97.56 115 GLY A C 1
ATOM 940 O O . GLY A 1 115 ? 1.067 -0.139 -3.348 1.00 97.56 115 GLY A O 1
ATOM 941 N N . GLN A 1 116 ? 1.967 1.110 -4.986 1.00 97.88 116 GLN A N 1
ATOM 942 C CA . GLN A 1 116 ? 2.803 0.033 -5.519 1.00 97.88 116 GLN A CA 1
ATOM 943 C C . GLN A 1 116 ? 4.063 -0.137 -4.656 1.00 97.88 116 GLN A C 1
ATOM 945 O O . GLN A 1 116 ? 4.721 0.849 -4.305 1.00 97.88 116 GLN A O 1
ATOM 950 N N . CYS A 1 117 ? 4.394 -1.386 -4.353 1.00 96.94 117 CYS A N 1
ATOM 951 C CA . CYS A 1 117 ? 5.536 -1.824 -3.561 1.00 96.94 117 CYS A CA 1
ATOM 952 C C . CYS A 1 117 ? 6.337 -2.876 -4.332 1.00 96.94 117 CYS A C 1
ATOM 954 O O . CYS A 1 117 ? 5.784 -3.598 -5.164 1.00 96.94 117 CYS A O 1
ATOM 956 N N . TRP A 1 118 ? 7.632 -2.966 -4.036 1.00 96.12 118 TRP A N 1
ATOM 957 C CA . TRP A 1 118 ? 8.601 -3.770 -4.774 1.00 96.12 118 TRP A CA 1
ATOM 958 C C . TRP A 1 118 ? 9.430 -4.655 -3.853 1.00 96.12 118 TRP A C 1
ATOM 960 O O . TRP A 1 118 ? 9.972 -4.195 -2.857 1.00 96.12 118 TRP A O 1
ATOM 970 N N . ARG A 1 119 ? 9.599 -5.922 -4.221 1.00 90.69 119 ARG A N 1
ATOM 971 C CA . ARG A 1 119 ? 10.428 -6.878 -3.481 1.00 90.69 119 ARG A CA 1
ATOM 972 C C . ARG A 1 119 ? 11.235 -7.748 -4.425 1.00 90.69 119 ARG A C 1
ATOM 974 O O . ARG A 1 119 ? 10.716 -8.292 -5.400 1.00 90.69 119 ARG A O 1
ATOM 981 N N . TYR A 1 120 ? 12.511 -7.897 -4.128 1.00 85.50 120 TYR A N 1
ATOM 982 C CA . TYR A 1 120 ? 13.436 -8.724 -4.878 1.00 85.50 120 TYR A CA 1
ATOM 983 C C . TYR A 1 120 ? 13.434 -10.153 -4.327 1.00 85.50 120 TYR A C 1
ATOM 985 O O . TYR A 1 120 ? 14.323 -10.579 -3.608 1.00 85.50 120 TYR A O 1
ATOM 993 N N . GLU A 1 121 ? 12.396 -10.919 -4.653 1.00 78.06 121 GLU A N 1
ATOM 994 C CA . GLU A 1 121 ? 12.240 -12.282 -4.137 1.00 78.06 121 GLU A CA 1
ATOM 995 C C . GLU A 1 121 ? 12.088 -13.314 -5.252 1.00 78.06 121 GLU A C 1
ATOM 997 O O . GLU A 1 121 ? 11.676 -13.014 -6.383 1.00 78.06 121 GLU A O 1
ATOM 1002 N N . ARG A 1 122 ? 12.363 -14.580 -4.909 1.00 77.56 122 ARG A N 1
ATOM 1003 C CA . ARG A 1 122 ? 11.967 -15.709 -5.749 1.00 77.56 122 ARG A CA 1
ATOM 1004 C C . ARG A 1 122 ? 10.444 -15.733 -5.843 1.00 77.56 122 ARG A C 1
ATOM 1006 O O . ARG A 1 122 ? 9.743 -15.889 -4.845 1.00 77.56 122 ARG A O 1
ATOM 1013 N N . MET A 1 123 ? 9.939 -15.616 -7.067 1.00 75.69 123 MET A N 1
ATOM 1014 C CA . MET A 1 123 ? 8.505 -15.677 -7.321 1.00 75.69 123 MET A CA 1
ATOM 1015 C C . MET A 1 123 ? 7.944 -17.032 -6.890 1.00 75.69 123 MET A C 1
ATOM 1017 O O . MET A 1 123 ? 8.480 -18.086 -7.234 1.00 75.69 123 MET A O 1
ATOM 1021 N N . THR A 1 124 ? 6.840 -16.981 -6.160 1.00 80.06 124 THR A N 1
ATOM 1022 C CA . THR A 1 124 ? 6.036 -18.136 -5.746 1.00 80.06 124 THR A CA 1
ATOM 1023 C C . THR A 1 124 ? 4.562 -17.800 -5.980 1.00 80.06 124 THR A C 1
ATOM 1025 O O . THR A 1 124 ? 4.231 -16.689 -6.403 1.00 80.06 124 THR A O 1
ATOM 1028 N N . ARG A 1 125 ? 3.642 -18.746 -5.760 1.00 80.56 125 ARG A N 1
ATOM 1029 C CA . ARG A 1 125 ? 2.207 -18.491 -5.961 1.00 80.56 125 ARG A CA 1
ATOM 1030 C C . ARG A 1 125 ? 1.759 -17.302 -5.100 1.00 80.56 125 ARG A C 1
ATOM 1032 O O . ARG A 1 125 ? 1.934 -17.313 -3.889 1.00 80.56 125 ARG A O 1
ATOM 1039 N N . GLY A 1 126 ? 1.213 -16.265 -5.737 1.00 74.69 126 GLY A N 1
ATOM 1040 C CA . GLY A 1 126 ? 0.782 -15.033 -5.063 1.00 74.69 126 GLY A CA 1
ATOM 1041 C C . GLY A 1 126 ? 1.907 -14.054 -4.695 1.00 74.69 126 GLY A C 1
ATOM 1042 O O . GLY A 1 126 ? 1.611 -12.936 -4.279 1.00 74.69 126 GLY A O 1
ATOM 1043 N N . ARG A 1 127 ? 3.187 -14.410 -4.893 1.00 83.50 127 ARG A N 1
ATOM 1044 C CA . ARG A 1 127 ? 4.332 -13.516 -4.659 1.00 83.50 127 ARG A CA 1
ATOM 1045 C C . ARG A 1 127 ? 5.009 -13.138 -5.968 1.00 83.50 127 ARG A C 1
ATOM 1047 O O . ARG A 1 127 ? 5.633 -13.964 -6.633 1.00 83.50 127 ARG A O 1
ATOM 1054 N N . ARG A 1 128 ? 4.880 -11.860 -6.312 1.00 88.50 128 ARG A N 1
ATOM 1055 C CA . ARG A 1 128 ? 5.528 -11.200 -7.451 1.00 88.50 128 ARG A CA 1
ATOM 1056 C C . ARG A 1 128 ? 6.526 -10.151 -6.961 1.00 88.50 128 ARG A C 1
ATOM 1058 O O . ARG A 1 128 ? 6.578 -9.871 -5.762 1.00 88.50 128 ARG A O 1
ATOM 1065 N N . ARG A 1 129 ? 7.305 -9.595 -7.893 1.00 93.94 129 ARG A N 1
ATOM 1066 C CA . ARG A 1 129 ? 8.314 -8.564 -7.610 1.00 93.94 129 ARG A CA 1
ATOM 1067 C C . ARG A 1 129 ? 7.716 -7.179 -7.403 1.00 93.94 129 ARG A C 1
ATOM 1069 O O . ARG A 1 129 ? 8.349 -6.360 -6.753 1.00 93.94 129 ARG A O 1
ATOM 1076 N N . GLU A 1 130 ? 6.496 -6.956 -7.883 1.00 95.31 130 GLU A N 1
ATOM 1077 C CA . GLU A 1 130 ? 5.677 -5.805 -7.511 1.00 95.31 130 GLU A CA 1
ATOM 1078 C C . GLU A 1 130 ? 4.258 -6.228 -7.117 1.00 95.31 130 GLU A C 1
ATOM 1080 O O . GLU A 1 130 ? 3.718 -7.225 -7.616 1.00 95.31 130 GLU A O 1
ATOM 1085 N N . HIS A 1 131 ? 3.661 -5.470 -6.202 1.00 96.06 131 HIS A N 1
ATOM 1086 C CA . HIS A 1 131 ? 2.256 -5.577 -5.822 1.00 96.06 131 HIS A CA 1
ATOM 1087 C C . HIS A 1 131 ? 1.733 -4.232 -5.323 1.00 96.06 131 HIS A C 1
ATOM 1089 O O . HIS A 1 131 ? 2.507 -3.339 -4.998 1.00 96.06 131 HIS A O 1
ATOM 1095 N N . TYR A 1 132 ? 0.413 -4.089 -5.252 1.00 97.62 132 TYR A N 1
ATOM 1096 C CA . TYR A 1 132 ? -0.215 -2.931 -4.622 1.00 97.62 132 TYR A CA 1
ATOM 1097 C C . TYR A 1 132 ? -0.628 -3.293 -3.200 1.00 97.62 132 TYR A C 1
ATOM 1099 O O . TYR A 1 132 ? -1.123 -4.398 -2.970 1.00 97.62 132 TYR A O 1
ATOM 1107 N N . GLN A 1 133 ? -0.416 -2.374 -2.266 1.00 97.62 133 GLN A N 1
ATOM 1108 C CA . GLN A 1 133 ? -0.859 -2.493 -0.883 1.00 97.62 133 GLN A CA 1
ATOM 1109 C C . GLN A 1 133 ? -1.866 -1.396 -0.580 1.00 97.62 133 GLN A C 1
ATOM 1111 O O . GLN A 1 133 ? -1.637 -0.237 -0.921 1.00 97.62 133 GLN A O 1
ATOM 1116 N N . TRP A 1 134 ? -2.960 -1.787 0.064 1.00 98.62 134 TRP A N 1
ATOM 1117 C CA . TRP A 1 134 ? -3.821 -0.876 0.797 1.00 98.62 134 TRP A CA 1
ATOM 1118 C C . TRP A 1 134 ? -3.354 -0.878 2.251 1.00 98.62 134 TRP A C 1
ATOM 1120 O O . TRP A 1 134 ? -3.420 -1.908 2.921 1.00 98.62 134 TRP A O 1
ATOM 1130 N N . ASN A 1 135 ? -2.837 0.258 2.701 1.00 98.56 135 ASN A N 1
ATOM 1131 C CA . ASN A 1 135 ? -2.392 0.480 4.069 1.00 98.56 135 ASN A CA 1
ATOM 1132 C C . ASN A 1 135 ? -3.352 1.445 4.751 1.00 98.56 135 ASN A C 1
ATOM 1134 O O . ASN A 1 135 ? -3.709 2.459 4.159 1.00 98.56 135 ASN A O 1
ATOM 1138 N N . MET A 1 136 ? -3.723 1.142 5.990 1.00 98.50 136 MET A N 1
ATOM 1139 C CA . MET A 1 136 ? -4.445 2.034 6.890 1.00 98.50 136 MET A CA 1
ATOM 1140 C C . MET A 1 136 ? -3.688 2.055 8.212 1.00 98.50 136 MET A C 1
ATOM 1142 O O . MET A 1 136 ? -3.456 1.002 8.804 1.00 98.50 136 MET A O 1
ATOM 1146 N N . ASP A 1 137 ? -3.315 3.243 8.671 1.00 97.81 137 ASP A N 1
ATOM 1147 C CA . ASP A 1 137 ? -2.512 3.427 9.872 1.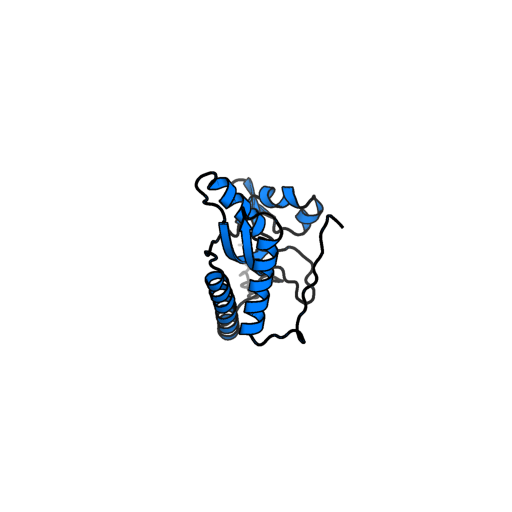00 97.81 137 ASP A CA 1
ATOM 1148 C C . ASP A 1 137 ? -3.164 4.484 10.777 1.00 97.81 137 ASP A C 1
ATOM 1150 O O . ASP A 1 137 ? -3.550 5.568 10.326 1.00 97.81 137 ASP A O 1
ATOM 1154 N N . ILE A 1 138 ? -3.275 4.160 12.069 1.00 97.50 138 ILE A N 1
ATOM 1155 C CA . ILE A 1 138 ? -3.745 5.071 13.117 1.00 97.50 138 ILE A CA 1
ATOM 1156 C C . ILE A 1 138 ? -2.566 5.395 14.034 1.00 97.50 138 ILE A C 1
ATOM 1158 O O . ILE A 1 138 ? -1.899 4.492 14.536 1.00 97.50 138 ILE A O 1
ATOM 1162 N N . ILE A 1 139 ? -2.308 6.681 14.275 1.00 95.75 139 ILE A N 1
ATOM 1163 C CA . ILE A 1 139 ? -1.223 7.144 15.151 1.00 95.75 139 ILE A CA 1
ATOM 1164 C C . ILE A 1 139 ? -1.795 8.065 16.225 1.00 95.75 139 ILE A C 1
ATOM 1166 O O . ILE A 1 139 ? -2.593 8.954 15.938 1.00 95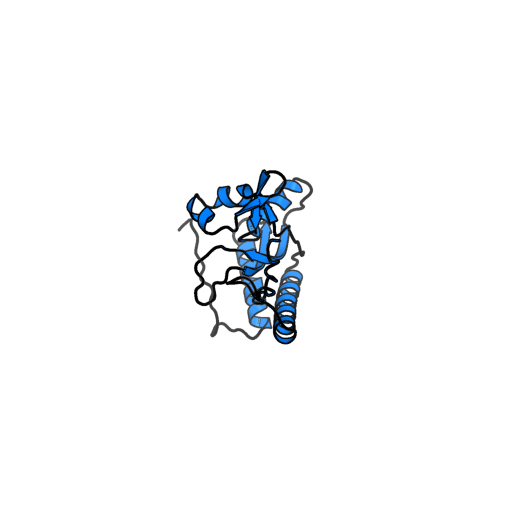.75 139 ILE A O 1
ATOM 1170 N N . GLY A 1 140 ? -1.334 7.889 17.465 1.00 93.75 140 GLY A N 1
ATOM 1171 C CA . GLY A 1 140 ? -1.713 8.746 18.592 1.00 93.75 140 GLY A CA 1
ATOM 1172 C C . GLY A 1 140 ? -2.977 8.308 19.330 1.00 93.75 140 GLY A C 1
ATOM 1173 O O . GLY A 1 140 ? -3.491 9.079 20.133 1.00 93.75 140 GLY A O 1
ATOM 1174 N N . VAL A 1 141 ? -3.460 7.088 19.086 1.00 92.88 141 VAL A N 1
ATOM 1175 C CA . VAL A 1 141 ? -4.545 6.462 19.853 1.00 92.88 141 VAL A CA 1
ATOM 1176 C C . VAL A 1 141 ? -3.938 5.404 20.781 1.00 92.88 141 VAL A C 1
ATOM 1178 O O . VAL A 1 141 ? -3.217 4.535 20.288 1.00 92.88 141 VAL A O 1
ATOM 1181 N N . PRO A 1 142 ? -4.154 5.486 22.106 1.00 87.06 142 PRO A N 1
ATOM 1182 C CA . PRO A 1 142 ? -3.659 4.490 23.048 1.00 87.06 142 PRO A CA 1
ATOM 1183 C C . PRO A 1 142 ? -4.540 3.231 23.067 1.00 87.06 142 PRO A C 1
ATOM 1185 O O . PRO A 1 142 ? -5.672 3.236 22.583 1.00 87.06 142 PRO A O 1
ATOM 1188 N N . GLU A 1 143 ? -4.024 2.184 23.716 1.00 86.69 143 GLU A N 1
ATOM 1189 C CA . GLU A 1 143 ? -4.724 0.909 23.937 1.00 86.69 143 GLU A CA 1
ATOM 1190 C C . GLU A 1 143 ? -5.172 0.234 22.628 1.00 86.69 143 GLU A C 1
ATOM 1192 O O . GLU A 1 143 ? -4.585 0.481 21.584 1.00 86.69 143 GLU A O 1
ATOM 1197 N N . VAL A 1 144 ? -6.159 -0.666 22.691 1.00 94.50 144 VAL A N 1
ATOM 1198 C CA . VAL A 1 144 ? -6.547 -1.551 21.575 1.00 94.50 144 VAL A CA 1
ATOM 1199 C C . VAL A 1 144 ? -7.576 -0.942 20.615 1.00 94.50 144 VAL A C 1
ATOM 1201 O O . VAL A 1 144 ? -8.069 -1.618 19.710 1.00 94.50 144 VAL A O 1
ATOM 1204 N N . MET A 1 145 ? -7.963 0.319 20.832 1.00 95.50 145 MET A N 1
ATOM 1205 C CA . MET A 1 145 ? -9.019 0.972 20.048 1.00 95.50 145 MET A CA 1
ATOM 1206 C C . MET A 1 145 ? -8.613 1.140 18.583 1.00 95.50 145 MET A C 1
ATOM 1208 O O . MET A 1 145 ? -9.442 0.947 17.695 1.00 95.50 145 MET A O 1
ATOM 1212 N N . ALA A 1 146 ? -7.337 1.444 18.328 1.00 96.31 146 ALA A N 1
ATOM 1213 C CA . ALA A 1 146 ? -6.810 1.557 16.974 1.00 96.31 146 ALA A CA 1
ATOM 1214 C C . ALA A 1 146 ? -6.886 0.214 16.230 1.00 96.31 146 ALA A C 1
ATOM 1216 O O . ALA A 1 146 ? -7.372 0.146 15.103 1.00 96.31 146 ALA A O 1
ATOM 1217 N N . GLU A 1 147 ? -6.454 -0.870 16.872 1.00 96.56 147 GLU A N 1
ATOM 1218 C CA . GLU A 1 147 ? -6.471 -2.217 16.310 1.00 96.56 147 GLU A CA 1
ATOM 1219 C C . GLU A 1 147 ? -7.900 -2.699 16.043 1.00 96.56 147 GLU A C 1
ATOM 1221 O O . GLU A 1 147 ? -8.172 -3.248 14.973 1.00 96.56 147 GLU A O 1
ATOM 1226 N N . ALA A 1 148 ? -8.826 -2.466 16.979 1.00 96.62 148 ALA A N 1
ATOM 1227 C CA . ALA A 1 148 ? -10.235 -2.811 16.808 1.00 96.62 148 ALA A CA 1
ATOM 1228 C C . ALA A 1 148 ? -10.859 -2.072 15.615 1.00 96.62 148 ALA A C 1
ATOM 1230 O O . ALA A 1 148 ? -11.600 -2.671 14.831 1.00 96.62 148 ALA A O 1
ATOM 1231 N N . GLU A 1 149 ? -10.530 -0.790 15.439 1.00 97.56 149 GLU A N 1
ATOM 1232 C CA . GLU A 1 149 ? -11.025 -0.001 14.317 1.00 97.56 149 GLU A CA 1
ATOM 1233 C C . GLU A 1 149 ? -10.455 -0.481 12.972 1.00 97.56 149 GLU A C 1
ATOM 1235 O O . GLU A 1 149 ? -11.209 -0.659 12.015 1.00 97.56 149 GLU A O 1
ATOM 1240 N N . LEU A 1 150 ? -9.153 -0.782 12.906 1.00 97.94 150 LEU A N 1
ATOM 1241 C CA . LEU A 1 150 ? -8.516 -1.339 11.706 1.00 97.94 150 LEU A CA 1
ATOM 1242 C C . LEU A 1 150 ? -9.122 -2.695 11.310 1.00 97.94 150 LEU A C 1
ATOM 1244 O O . LEU A 1 150 ? -9.410 -2.928 10.134 1.00 97.94 150 LEU A O 1
ATOM 1248 N N . ILE A 1 151 ? -9.374 -3.582 12.280 1.00 97.38 151 ILE A N 1
ATOM 1249 C CA . ILE A 1 151 ? -10.055 -4.862 12.026 1.00 97.38 151 ILE A CA 1
ATOM 1250 C C . ILE A 1 151 ? -11.483 -4.612 11.526 1.00 97.38 151 ILE A C 1
ATOM 1252 O O . ILE A 1 151 ? -11.907 -5.236 10.552 1.00 97.38 151 ILE A O 1
ATOM 1256 N N . SER A 1 152 ? -12.212 -3.677 12.141 1.00 97.75 152 SER A N 1
ATOM 1257 C CA . SER A 1 152 ? -13.570 -3.308 11.726 1.00 97.75 152 SER A CA 1
ATOM 1258 C C . SER A 1 152 ? -13.616 -2.772 10.287 1.00 97.75 152 SER A C 1
ATOM 1260 O O . SER A 1 152 ? -14.517 -3.135 9.523 1.00 97.75 152 SER A O 1
ATOM 1262 N N . ALA A 1 153 ? -12.617 -1.987 9.871 1.00 98.38 153 ALA A N 1
ATOM 1263 C CA . ALA A 1 153 ? -12.490 -1.505 8.496 1.00 98.38 153 ALA A CA 1
ATOM 1264 C C . ALA A 1 153 ? -12.315 -2.660 7.498 1.00 98.38 153 ALA A C 1
ATOM 1266 O O . ALA A 1 153 ? -13.039 -2.729 6.503 1.00 98.38 153 ALA A O 1
ATOM 1267 N N . ILE A 1 154 ? -11.434 -3.625 7.786 1.00 97.81 154 ILE A N 1
ATOM 1268 C CA . ILE A 1 154 ? -11.246 -4.799 6.918 1.00 97.81 154 ILE A CA 1
ATOM 1269 C C . ILE A 1 154 ? -12.512 -5.673 6.880 1.00 97.81 154 ILE A C 1
ATOM 1271 O O . ILE A 1 154 ? -12.919 -6.115 5.806 1.00 97.81 154 ILE A O 1
ATOM 1275 N N . VAL A 1 155 ? -13.180 -5.896 8.018 1.00 97.69 155 VAL A N 1
ATOM 1276 C CA . VAL A 1 155 ? -14.455 -6.641 8.062 1.00 97.69 155 VAL A CA 1
ATOM 1277 C C . VAL A 1 155 ? -15.526 -5.940 7.224 1.00 97.69 155 VAL A C 1
ATOM 1279 O O . VAL A 1 155 ? -16.254 -6.593 6.477 1.00 97.69 155 VAL A O 1
ATOM 1282 N N . THR A 1 156 ? -15.614 -4.612 7.315 1.00 98.19 156 THR A N 1
ATOM 1283 C CA . THR A 1 156 ? -16.563 -3.811 6.531 1.00 98.19 156 THR A CA 1
ATOM 1284 C C . THR A 1 156 ? -16.274 -3.918 5.038 1.00 98.19 156 THR A C 1
ATOM 1286 O O . THR A 1 156 ? -17.200 -4.102 4.247 1.00 98.19 156 THR A O 1
ATOM 1289 N N . PHE A 1 157 ? -14.997 -3.877 4.653 1.00 98.44 157 PHE A N 1
ATOM 1290 C CA . PHE A 1 157 ? -14.571 -4.110 3.278 1.00 98.44 157 PHE A CA 1
ATOM 1291 C C . PHE A 1 157 ? -14.997 -5.494 2.770 1.00 98.44 157 PHE A C 1
ATOM 1293 O O . PHE A 1 157 ? -15.637 -5.581 1.724 1.00 98.44 157 PHE A O 1
ATOM 1300 N N . PHE A 1 158 ? -14.727 -6.568 3.519 1.00 98.31 158 PHE A N 1
ATOM 1301 C CA . PHE A 1 158 ? -15.133 -7.917 3.113 1.00 98.31 158 PHE A CA 1
ATOM 1302 C C . PHE A 1 158 ? -16.649 -8.056 2.970 1.00 98.31 158 PHE A C 1
ATOM 1304 O O . PHE A 1 158 ? -17.115 -8.506 1.923 1.00 98.31 158 PHE A O 1
ATOM 1311 N N . LYS A 1 159 ? -17.424 -7.567 3.946 1.00 96.62 159 LYS A N 1
ATOM 1312 C CA . LYS A 1 159 ? -18.894 -7.574 3.875 1.00 96.62 159 LYS A CA 1
ATOM 1313 C C . LYS A 1 159 ? -19.419 -6.826 2.651 1.00 96.62 159 LYS A C 1
ATOM 1315 O O . LYS A 1 159 ? -20.335 -7.312 1.994 1.00 96.62 159 LYS A O 1
ATOM 1320 N N . ARG A 1 160 ? -18.826 -5.674 2.310 1.00 97.00 160 ARG A N 1
ATOM 1321 C CA . ARG A 1 160 ? -19.192 -4.892 1.114 1.00 97.00 160 ARG A CA 1
ATOM 1322 C C . ARG A 1 160 ? -18.973 -5.678 -0.180 1.00 97.00 160 ARG A C 1
ATOM 1324 O O . ARG A 1 160 ? -19.736 -5.506 -1.124 1.00 97.00 160 ARG A O 1
ATOM 1331 N N . LEU A 1 161 ? -17.962 -6.544 -0.215 1.00 97.50 161 LEU A N 1
ATOM 1332 C CA . LEU A 1 161 ? -17.669 -7.410 -1.357 1.00 97.50 161 LEU A CA 1
ATOM 1333 C C . LEU A 1 161 ? -18.428 -8.746 -1.339 1.00 97.50 161 LEU A C 1
ATOM 1335 O O . LEU A 1 161 ? -18.223 -9.563 -2.234 1.00 97.50 161 LEU A O 1
ATOM 1339 N N . GLY A 1 162 ? -19.281 -8.985 -0.338 1.00 97.69 162 GLY A N 1
ATOM 1340 C CA . GLY A 1 162 ? -19.969 -10.265 -0.161 1.00 97.69 162 GLY A CA 1
ATOM 1341 C C . GLY A 1 162 ? -19.057 -11.402 0.310 1.00 97.69 162 GLY A C 1
ATOM 1342 O O . GLY A 1 162 ? -19.441 -12.560 0.204 1.00 97.69 162 GLY A O 1
ATOM 1343 N N . ILE A 1 163 ? -17.862 -11.083 0.819 1.00 97.94 163 ILE A N 1
ATOM 1344 C CA . ILE A 1 163 ? -16.940 -12.045 1.430 1.00 97.94 163 ILE A CA 1
ATOM 1345 C C . ILE A 1 163 ? -17.363 -12.238 2.888 1.00 97.94 163 ILE A C 1
ATOM 1347 O O . ILE A 1 163 ? -17.482 -11.271 3.647 1.00 97.94 163 ILE A O 1
ATOM 1351 N N . THR A 1 164 ? -17.593 -13.489 3.267 1.00 95.25 164 THR A N 1
ATOM 1352 C CA . THR A 1 164 ? -18.184 -13.877 4.552 1.00 95.25 164 THR A CA 1
ATOM 1353 C C . THR A 1 164 ? -17.170 -14.567 5.463 1.00 95.25 164 THR A C 1
ATOM 1355 O O . THR A 1 164 ? -16.051 -14.890 5.064 1.00 95.25 164 THR A O 1
ATOM 1358 N N . GLU A 1 165 ? -17.566 -14.841 6.703 1.00 95.25 165 GLU A N 1
ATOM 1359 C CA . GLU A 1 165 ? -16.795 -15.650 7.652 1.00 95.25 165 GLU A CA 1
ATOM 1360 C C . GLU A 1 165 ? -16.546 -17.095 7.185 1.00 95.25 165 GLU A C 1
ATOM 1362 O O . GLU A 1 165 ? -15.651 -17.759 7.707 1.00 95.25 165 GLU A O 1
ATOM 1367 N N . ALA A 1 166 ? -17.303 -17.585 6.197 1.00 96.81 166 ALA A N 1
ATOM 1368 C CA . ALA A 1 166 ? -17.029 -18.870 5.558 1.00 96.81 166 ALA A CA 1
ATOM 1369 C C . ALA A 1 166 ? -15.809 -18.806 4.619 1.00 96.81 166 ALA A C 1
ATOM 1371 O O . ALA A 1 166 ? -15.176 -19.830 4.364 1.00 96.81 166 ALA A O 1
ATOM 1372 N N . ASP A 1 167 ? -15.462 -17.612 4.129 1.00 97.44 167 ASP A N 1
ATOM 1373 C CA . ASP A 1 167 ? -14.397 -17.388 3.148 1.00 97.44 167 ASP A CA 1
ATOM 1374 C C . ASP A 1 167 ? -13.080 -16.945 3.804 1.00 97.44 167 ASP A C 1
ATOM 1376 O O . ASP A 1 167 ? -11.991 -17.295 3.339 1.00 97.44 167 ASP A O 1
ATOM 1380 N N . VAL A 1 168 ? -13.167 -16.147 4.877 1.00 96.75 168 VAL A N 1
ATOM 1381 C CA . VAL A 1 168 ? -12.014 -15.515 5.539 1.00 96.75 168 VAL A CA 1
ATOM 1382 C C . VAL A 1 168 ? -12.138 -15.524 7.063 1.00 96.75 168 VAL A C 1
ATOM 1384 O O . VAL A 1 168 ? -13.228 -15.503 7.624 1.00 96.75 168 VAL A O 1
ATOM 1387 N N . GLY A 1 169 ? -10.995 -15.485 7.754 1.00 94.75 169 GLY A N 1
ATOM 1388 C CA . GLY A 1 169 ? -10.932 -15.376 9.211 1.00 94.75 169 GLY A CA 1
ATOM 1389 C C . GLY A 1 169 ? -9.762 -14.514 9.680 1.00 94.75 169 GLY A C 1
ATOM 1390 O O . GLY A 1 169 ? -8.750 -14.385 8.989 1.00 94.75 169 GLY A O 1
ATOM 1391 N N . PHE A 1 170 ? -9.892 -13.941 10.877 1.00 93.75 170 PHE A N 1
ATOM 1392 C CA . PHE A 1 170 ? -8.872 -13.096 11.498 1.00 93.75 170 PHE A CA 1
ATOM 1393 C C . PHE A 1 170 ? -8.163 -13.861 12.614 1.00 93.75 170 PHE A C 1
ATOM 1395 O O . PHE A 1 170 ? -8.801 -14.407 13.511 1.00 93.75 170 PHE A O 1
ATOM 1402 N N . LYS A 1 171 ? -6.830 -13.885 12.572 1.00 95.00 171 LYS A N 1
ATOM 1403 C CA . LYS A 1 171 ? -5.992 -14.410 13.656 1.00 95.00 171 LYS A CA 1
ATOM 1404 C C . LYS A 1 171 ? -5.349 -13.233 14.375 1.00 95.00 171 LYS A C 1
ATOM 1406 O O . LYS A 1 171 ? -4.660 -12.441 13.738 1.00 95.00 171 LYS A O 1
ATOM 1411 N N . VAL A 1 172 ? -5.569 -13.132 15.682 1.00 95.12 172 VAL A N 1
ATOM 1412 C CA . VAL A 1 172 ? -5.052 -12.046 16.525 1.00 95.12 172 VAL A CA 1
ATOM 1413 C C . VAL A 1 172 ? -4.039 -12.622 17.511 1.00 95.12 172 VAL A C 1
ATOM 1415 O O . VAL A 1 172 ? -4.258 -13.689 18.078 1.00 95.12 172 VAL A O 1
ATOM 1418 N N . SER A 1 173 ? -2.915 -11.931 17.688 1.00 95.12 173 SER A N 1
ATOM 1419 C CA . SER A 1 173 ? -1.851 -12.282 18.632 1.00 95.12 173 SER A CA 1
ATOM 1420 C C . SER A 1 173 ? -1.188 -11.007 19.159 1.00 95.12 173 SER A C 1
ATOM 1422 O O . SER A 1 173 ? -1.304 -9.945 18.547 1.00 95.12 173 SER A O 1
ATOM 1424 N N . SER A 1 174 ? -0.492 -11.105 20.289 1.00 94.25 174 SER A N 1
ATOM 1425 C CA . SER A 1 174 ? 0.244 -10.009 20.917 1.00 94.25 174 SER A CA 1
ATOM 1426 C C . SER A 1 174 ? 1.658 -10.468 21.231 1.00 94.25 174 SER A C 1
ATOM 1428 O O . SER A 1 174 ? 1.832 -11.505 21.849 1.00 94.25 174 SER A O 1
ATOM 1430 N N . ARG A 1 175 ? 2.671 -9.665 20.884 1.00 92.31 175 ARG A N 1
ATOM 1431 C CA . ARG A 1 175 ? 4.084 -9.973 21.192 1.00 92.31 175 ARG A CA 1
ATOM 1432 C C . ARG A 1 175 ? 4.405 -10.002 22.694 1.00 92.31 175 ARG A C 1
ATOM 1434 O O . ARG A 1 175 ? 5.519 -10.356 23.057 1.00 92.31 175 ARG A O 1
ATOM 1441 N N . LYS A 1 176 ? 3.488 -9.530 23.547 1.00 90.62 176 LYS A N 1
ATOM 1442 C CA . LYS A 1 176 ? 3.641 -9.539 25.012 1.00 90.62 176 LYS A CA 1
ATOM 1443 C C . LYS A 1 176 ? 3.268 -10.887 25.640 1.00 90.62 176 LYS A C 1
ATOM 1445 O O . LYS A 1 176 ? 3.544 -11.070 26.822 1.00 90.62 176 LYS A O 1
ATOM 1450 N N . VAL A 1 177 ? 2.597 -11.755 24.881 1.00 86.38 177 VAL A N 1
ATOM 1451 C CA . VAL A 1 177 ? 2.180 -13.110 25.268 1.00 86.38 177 VAL A CA 1
ATOM 1452 C C . VAL A 1 177 ? 3.053 -14.100 24.515 1.00 86.38 177 VAL A C 1
ATOM 1454 O O . VAL A 1 177 ? 3.501 -15.069 25.158 1.00 86.38 177 VAL A O 1
#

Secondary structure (DSSP, 8-state):
-------PPPPPP-SPPTT-----HHHHHHHHHHHHHHHHHHHHTTPEE----SEEETHHHHTTT-GGGGGGSEEEE-TTS-EEEE-S-SHHHHHHHHHHHGGGSPSSEEEEEEEEEE-----BTTB-SEEEEEEEEEES--TTHHHHHHHHHHHHHHHHTT--TTT-------TT-

Sequence (177 aa):
MPSMIAQTPQKIDINPPKGTRDFPPEDMRLRSWLFQNFREVSHLFGFEEVDFPVLESEALFIRKAGEEIRDQLYCFEDRGNRRVALRPELTPSLARLVLQKGKSASLPLKWFAIGQCWRYERMTRGRRREHYQWNMDIIGVPEVMAEAELISAIVTFFKRLGITEADVGFKVSSRKV

InterPro domains:
  IPR004516 Histidine-tRNA ligase/ATP phosphoribosyltransferase regulatory subunit [PTHR43707] (6-177)
  IPR006195 Aminoacyl-tRNA synthetase, class II [PS50862] (19-177)
  IPR041715 Class II Histidinyl-tRNA synthetase (HisRS)-like catalytic core domain [PF13393] (19-168)
  IPR041715 Class II Histidinyl-tRNA synthetase (HisRS)-like catalytic core domain [cd00773] (27-177)
  IPR045864 Class II Aminoacyl-tRNA synthetase/Biotinyl protein ligase (BPL) and lipoyl protein ligase (LPL) [G3DSA:3.30.930.10] (11-177)
  IPR045864 Class II Aminoacyl-tRNA synthetase/Biotinyl protein ligase (BPL) and lipoyl protein ligase (LPL) [SSF55681] (15-175)

Radius of gyration: 21.15 Å; Cα contacts (8 Å, |Δi|>4): 186; chains: 1; bounding box: 58×39×73 Å

Nearest PDB structures (foldseek):
  3hrk-assembly1_A  TM=9.556E-01  e=5.971E-19  Trypanosoma cruzi
  4yrn-assembly1_B  TM=9.368E-01  e=1.261E-18  Trypanosoma cruzi strain CL Brener
  4yrc-assembly1_A  TM=9.333E-01  e=1.723E-18  Trypanosoma cruzi strain CL Brener
  4yrp-assembly1_A  TM=9.492E-01  e=3.213E-18  Trypanosoma cruzi strain CL Brener
  4yrn-assembly1_A-2  TM=9.372E-01  e=2.077E-18  Trypanosoma cruzi strain CL Brener

Organism: Chenopodium quinoa (NCBI:txid63459)

Solvent-accessible surface area (backbone atoms only — not comparable to full-atom values): 10934 Å² total; per-residue (Å²): 134,86,79,81,76,79,76,74,83,76,82,75,82,83,70,72,64,91,48,59,83,87,68,58,73,70,54,40,52,54,49,52,55,52,53,48,50,52,49,54,44,40,46,74,73,66,32,46,84,54,87,73,75,50,69,41,56,38,71,66,55,47,79,80,52,54,77,78,44,58,72,35,42,50,63,50,70,47,100,82,76,42,62,28,21,41,34,66,62,62,65,59,56,51,52,52,53,52,61,70,47,44,90,75,57,68,74,64,37,42,41,27,34,82,43,72,26,27,37,45,64,86,72,50,96,96,42,55,30,48,49,75,45,82,48,78,49,71,43,82,62,72,80,64,60,48,59,54,50,54,51,49,48,53,53,51,46,34,52,75,72,70,48,46,79,91,77,50,86,87,87,85,87,58,97,91,112

Foldseek 3Di:
DDDDPDPDPDDDDPDDPFQDDDQDPVNVVVVVVLVVLLVVLLVVLVADEDDFDQKDAPVLPCVVDPPVQVLWWQWDQDPVRGIITRAQDCVSRVVVVCVVCPPVDDPFHWYWYWDKHATNDDDDVVDGRIDTDIDIDTPDDDDCPRVVSVVVSVVVSCVVVVNDPVRDDDDDDDPVD

pLDDT: mean 91.27, std 11.0, range [49.94, 98.81]